Protein AF-A0A945HIV0-F1 (afdb_monomer)

Secondary structure (DSSP, 8-state):
--EEEEE--HHHHHHHHHHHHH--BTTB-GGGGS-GGGGGGTTT--HHHHHHHHHHHHHHHHHHHTHHHHHHHHHHHHHHHHHHHHHHHHHHHSS--S-SEEEEEEESSS---EETTTTEEEEETTS-HHHHHHHHHHHHHHHHIIIIIHHHHHTTS-HHHHHHHHHHHGGGGGTTTTTT-S------GGGHHHHHHHHHHHHHH--HHHHHHHHHHHTTSTTT--

pLDDT: mean 95.93, std 4.44, range [68.88, 98.75]

Structure (mmCIF, N/CA/C/O backbone):
data_AF-A0A945HIV0-F1
#
_entry.id   AF-A0A945HIV0-F1
#
loop_
_atom_site.group_PDB
_atom_site.id
_atom_site.type_symbol
_atom_site.label_atom_id
_atom_site.label_alt_id
_atom_site.label_comp_id
_atom_site.label_asym_id
_atom_site.label_entity_id
_atom_site.label_seq_id
_atom_site.pdbx_PDB_ins_code
_atom_site.Cartn_x
_atom_site.Cartn_y
_atom_site.Cartn_z
_atom_site.occupancy
_atom_site.B_iso_or_equiv
_atom_site.auth_seq_id
_atom_site.auth_comp_id
_atom_site.auth_asym_id
_atom_site.auth_atom_id
_atom_site.pdbx_PDB_model_num
ATOM 1 N N . MET A 1 1 ? 4.409 -15.160 15.449 1.00 86.25 1 MET A N 1
ATOM 2 C CA . MET A 1 1 ? 4.321 -13.836 14.808 1.00 86.25 1 MET A CA 1
ATOM 3 C C . MET A 1 1 ? 4.300 -14.059 13.311 1.00 86.25 1 MET A C 1
ATOM 5 O O . MET A 1 1 ? 4.996 -14.982 12.888 1.00 86.25 1 MET A O 1
ATOM 9 N N . PRO A 1 2 ? 3.496 -13.303 12.548 1.00 96.31 2 PRO A N 1
ATOM 10 C CA . PRO A 1 2 ? 3.442 -13.448 11.099 1.00 96.31 2 PRO A CA 1
ATOM 11 C C . PRO A 1 2 ? 4.805 -13.217 10.434 1.00 96.31 2 PRO A C 1
ATOM 13 O O . PRO A 1 2 ? 5.676 -12.550 10.998 1.00 96.31 2 PRO A O 1
ATOM 16 N N . THR A 1 3 ? 5.003 -13.762 9.238 1.00 97.81 3 THR A N 1
ATOM 17 C CA . THR A 1 3 ? 6.222 -13.567 8.442 1.00 97.81 3 THR A CA 1
ATOM 18 C C . THR A 1 3 ? 6.028 -12.496 7.370 1.00 97.81 3 THR A C 1
ATOM 20 O O . THR A 1 3 ? 4.913 -12.249 6.919 1.00 97.81 3 THR A O 1
ATOM 23 N N . ILE A 1 4 ? 7.122 -11.852 6.957 1.00 98.62 4 ILE A N 1
ATOM 24 C CA . ILE A 1 4 ? 7.154 -10.929 5.816 1.00 98.62 4 ILE A CA 1
ATOM 25 C C . ILE A 1 4 ? 8.311 -11.358 4.918 1.00 98.62 4 ILE A C 1
ATOM 27 O O . ILE A 1 4 ? 9.452 -11.431 5.376 1.00 98.62 4 ILE A O 1
ATOM 31 N N . GLU A 1 5 ? 8.010 -11.654 3.658 1.00 98.50 5 GLU A N 1
ATOM 32 C CA . GLU A 1 5 ? 8.990 -12.074 2.657 1.00 98.50 5 GLU A CA 1
ATOM 33 C C . GLU A 1 5 ? 9.078 -11.044 1.527 1.00 98.50 5 GLU A C 1
ATOM 35 O O . GLU A 1 5 ? 8.087 -10.765 0.852 1.00 98.50 5 GLU A O 1
ATOM 40 N N . MET A 1 6 ? 10.268 -10.498 1.294 1.00 98.44 6 MET A N 1
ATOM 41 C CA . MET A 1 6 ? 10.565 -9.643 0.148 1.00 98.44 6 MET A CA 1
ATOM 42 C C . MET A 1 6 ? 10.838 -10.506 -1.083 1.00 98.44 6 MET A C 1
ATOM 44 O O . MET A 1 6 ? 11.683 -11.400 -1.048 1.00 98.44 6 MET A O 1
ATOM 48 N N . LYS A 1 7 ? 10.149 -10.230 -2.194 1.00 97.81 7 LYS A N 1
ATOM 49 C CA . LYS A 1 7 ? 10.328 -10.947 -3.461 1.00 97.81 7 LYS A CA 1
ATOM 50 C C . LYS A 1 7 ? 10.557 -10.013 -4.628 1.00 97.81 7 LYS A C 1
ATOM 52 O O . LYS A 1 7 ? 9.812 -9.0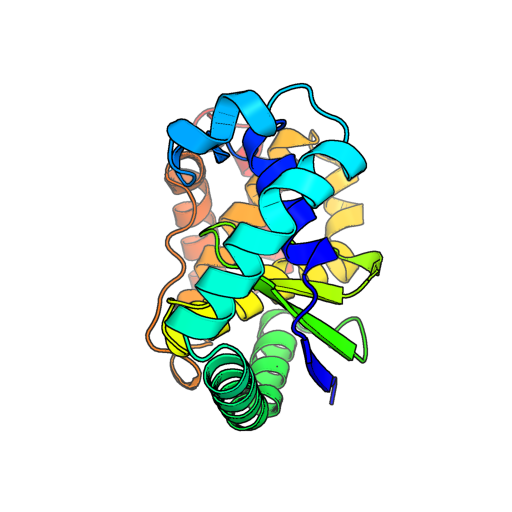61 -4.857 1.00 97.81 7 LYS A O 1
ATOM 57 N N . LEU A 1 8 ? 11.533 -10.388 -5.443 1.00 97.19 8 LEU A N 1
ATOM 58 C CA . LEU A 1 8 ? 11.645 -9.903 -6.803 1.00 97.19 8 LEU A CA 1
ATOM 59 C C . LEU A 1 8 ? 10.843 -10.819 -7.731 1.00 97.19 8 LEU A C 1
ATOM 61 O O . LEU A 1 8 ? 11.130 -12.009 -7.847 1.00 97.19 8 LEU A O 1
ATOM 65 N N . ASP A 1 9 ? 9.836 -10.267 -8.402 1.00 97.94 9 ASP A N 1
ATOM 66 C CA . ASP A 1 9 ? 9.068 -10.983 -9.419 1.00 97.94 9 ASP A CA 1
ATOM 67 C C . ASP A 1 9 ? 8.801 -10.054 -10.604 1.00 97.94 9 ASP A C 1
ATOM 69 O O . ASP A 1 9 ? 7.926 -9.186 -10.578 1.00 97.94 9 ASP A O 1
ATOM 73 N N . ILE A 1 10 ? 9.552 -10.273 -11.682 1.00 97.81 10 ILE A N 1
ATOM 74 C CA . ILE A 1 10 ? 9.478 -9.448 -12.888 1.00 97.81 10 ILE A CA 1
ATOM 75 C C . ILE A 1 10 ? 8.098 -9.475 -13.553 1.00 97.81 10 ILE A C 1
ATOM 77 O O . ILE A 1 10 ? 7.707 -8.502 -14.198 1.00 97.81 10 ILE A O 1
ATOM 81 N N . LYS A 1 11 ? 7.325 -10.563 -13.411 1.00 97.94 11 LYS A N 1
ATOM 82 C CA . LYS A 1 11 ? 5.961 -10.622 -13.954 1.00 97.94 11 LYS A CA 1
ATOM 83 C C . LYS A 1 11 ? 5.029 -9.738 -13.135 1.00 97.94 11 LYS A C 1
ATOM 85 O O . LYS A 1 11 ? 4.179 -9.072 -13.717 1.00 97.94 11 LYS A O 1
ATOM 90 N N . LYS A 1 12 ? 5.199 -9.699 -11.811 1.00 98.00 12 LYS A N 1
ATOM 91 C CA . LYS A 1 12 ? 4.418 -8.839 -10.906 1.00 98.00 12 LYS A CA 1
ATOM 92 C C . LYS A 1 12 ? 4.760 -7.361 -11.077 1.00 98.00 12 LYS A C 1
ATOM 94 O O . LYS A 1 12 ? 3.849 -6.536 -11.042 1.00 98.00 12 LYS A O 1
ATOM 99 N N . ASP A 1 13 ? 6.027 -7.029 -11.307 1.00 98.00 13 ASP A N 1
ATOM 100 C CA . ASP A 1 13 ? 6.449 -5.657 -11.617 1.00 98.00 13 ASP A CA 1
ATOM 101 C C . ASP A 1 13 ? 5.918 -5.219 -12.994 1.00 98.00 13 ASP A C 1
ATOM 103 O O . ASP A 1 13 ? 5.235 -4.203 -13.115 1.00 98.00 13 ASP A O 1
ATOM 107 N N . THR A 1 14 ? 6.073 -6.066 -14.019 1.00 97.88 14 THR A N 1
ATOM 108 C CA . THR A 1 14 ? 5.464 -5.842 -15.345 1.00 97.88 14 THR A CA 1
ATOM 109 C C . THR A 1 14 ? 3.956 -5.625 -15.244 1.00 97.88 14 THR A C 1
ATOM 111 O O . THR A 1 14 ? 3.416 -4.696 -15.846 1.00 97.88 14 THR A O 1
ATOM 114 N N . TRP A 1 15 ? 3.256 -6.485 -14.501 1.00 97.44 15 TRP A N 1
ATOM 115 C CA . TRP A 1 15 ? 1.816 -6.358 -14.311 1.00 97.44 15 TRP A CA 1
ATOM 116 C C . TRP A 1 15 ? 1.463 -5.012 -13.675 1.00 97.44 15 TRP A C 1
ATOM 118 O O . TRP A 1 15 ? 0.493 -4.384 -14.092 1.00 97.44 15 TRP A O 1
ATOM 128 N N . ASN A 1 16 ? 2.265 -4.525 -12.724 1.00 97.25 16 ASN A N 1
ATOM 129 C CA . ASN A 1 16 ? 2.040 -3.228 -12.096 1.00 97.25 16 ASN A CA 1
ATOM 130 C C . ASN A 1 16 ? 2.137 -2.080 -13.116 1.00 97.25 16 ASN A C 1
ATOM 132 O O . ASN A 1 16 ? 1.247 -1.227 -13.155 1.00 97.25 16 ASN A O 1
ATOM 136 N N . TRP A 1 17 ? 3.151 -2.100 -13.989 1.00 97.50 17 TRP A N 1
ATOM 137 C CA . TRP A 1 17 ? 3.285 -1.162 -15.113 1.00 97.50 17 TRP A CA 1
ATOM 138 C C . TRP A 1 17 ? 2.092 -1.227 -16.066 1.00 97.50 17 TRP A C 1
ATOM 140 O O . TRP A 1 17 ? 1.474 -0.208 -16.382 1.00 97.50 17 TRP A O 1
ATOM 150 N N . TRP A 1 18 ? 1.737 -2.436 -16.504 1.00 97.44 18 TRP A N 1
ATOM 151 C CA . TRP A 1 18 ? 0.622 -2.649 -17.418 1.00 97.44 18 TRP A CA 1
ATOM 152 C C . TRP A 1 18 ? -0.703 -2.170 -16.823 1.00 97.44 18 TRP A C 1
ATOM 154 O O . TRP A 1 18 ? -1.454 -1.439 -17.474 1.00 97.44 18 TRP A O 1
ATOM 164 N N . HIS A 1 19 ? -0.966 -2.517 -15.566 1.00 95.62 19 HIS A N 1
ATOM 165 C CA . HIS A 1 19 ? -2.178 -2.124 -14.869 1.00 95.62 19 HIS A CA 1
ATOM 166 C C . HIS A 1 19 ? -2.234 -0.606 -14.664 1.00 95.62 19 HIS A C 1
ATOM 168 O O . HIS A 1 19 ? -3.300 -0.022 -14.849 1.00 95.62 19 HIS A O 1
ATOM 174 N N . ALA A 1 20 ? -1.116 0.043 -14.317 1.00 94.94 20 ALA A N 1
ATOM 175 C CA . ALA A 1 20 ? -1.033 1.497 -14.156 1.00 94.94 20 ALA A CA 1
ATOM 176 C C . ALA A 1 20 ? -1.354 2.261 -15.452 1.00 94.94 20 ALA A C 1
ATOM 178 O O . ALA A 1 20 ? -1.995 3.308 -15.405 1.00 94.94 20 ALA A O 1
ATOM 179 N N . CYS A 1 21 ? -0.941 1.736 -16.609 1.00 94.50 21 CYS A N 1
ATOM 180 C CA . CYS A 1 21 ? -1.237 2.335 -17.912 1.00 94.50 21 CYS A CA 1
ATOM 181 C C . CYS A 1 21 ? -2.688 2.146 -18.372 1.00 94.50 21 CYS A C 1
ATOM 183 O O . CYS A 1 21 ? -3.185 2.962 -19.147 1.00 94.50 21 CYS A O 1
ATOM 185 N N . ASN A 1 22 ? -3.351 1.076 -17.930 1.00 91.94 22 ASN A N 1
ATOM 186 C CA . ASN A 1 22 ? -4.667 0.679 -18.437 1.00 91.94 22 ASN A CA 1
ATOM 187 C C . ASN A 1 22 ? -5.815 0.912 -17.440 1.00 91.94 22 ASN A C 1
ATOM 189 O O . ASN A 1 22 ? -6.971 0.705 -17.799 1.00 91.94 22 ASN A O 1
ATOM 193 N N . ASN A 1 23 ? -5.526 1.353 -16.211 1.00 86.69 23 ASN A N 1
ATOM 194 C CA . ASN A 1 23 ? -6.531 1.580 -15.173 1.00 86.69 23 ASN A CA 1
ATOM 195 C C . ASN A 1 23 ? -6.225 2.842 -14.355 1.00 86.69 23 ASN A C 1
ATOM 197 O O . ASN A 1 23 ? -5.076 3.117 -14.010 1.00 86.69 23 ASN A O 1
ATOM 201 N N . SER A 1 24 ? -7.274 3.562 -13.964 1.00 79.38 24 SER A N 1
ATOM 202 C CA . SER A 1 24 ? -7.220 4.639 -12.970 1.00 79.38 24 SER A CA 1
ATOM 203 C C . SER A 1 24 ? -7.767 4.151 -11.629 1.00 79.38 24 SER A C 1
ATOM 205 O O . SER A 1 24 ? -8.758 3.421 -11.605 1.00 79.38 24 SER A O 1
ATOM 207 N N . SER A 1 25 ? -7.184 4.586 -10.510 1.00 74.56 25 SER A N 1
ATOM 208 C CA . SER A 1 25 ? -7.763 4.357 -9.175 1.00 74.56 25 SER A CA 1
ATOM 209 C C . SER A 1 25 ? -7.513 5.546 -8.250 1.00 74.56 25 SER A C 1
ATOM 211 O O . SER A 1 25 ? -6.541 6.276 -8.436 1.00 74.56 25 SER A O 1
ATOM 213 N N . HIS A 1 26 ? -8.412 5.761 -7.282 1.00 68.88 26 HIS A N 1
ATOM 214 C CA . HIS A 1 26 ? -8.349 6.850 -6.287 1.00 68.88 26 HIS A CA 1
ATOM 215 C C . HIS A 1 26 ? -8.179 8.259 -6.893 1.00 68.88 26 HIS A C 1
ATOM 217 O O . HIS A 1 26 ? -7.509 9.114 -6.322 1.00 68.88 26 HIS A O 1
ATOM 223 N N . GLY A 1 27 ? -8.732 8.496 -8.090 1.00 71.06 27 GLY A N 1
ATOM 224 C CA . GLY A 1 27 ? -8.579 9.767 -8.814 1.00 71.06 27 GLY A CA 1
ATOM 225 C C . GLY A 1 27 ? -7.163 10.040 -9.343 1.00 71.06 27 GLY A C 1
ATOM 226 O O . GLY A 1 27 ? -6.910 11.126 -9.860 1.00 71.06 27 GLY A O 1
ATOM 227 N N . VAL A 1 28 ? -6.244 9.072 -9.241 1.00 79.44 28 VAL A N 1
ATOM 228 C CA . VAL A 1 28 ? -4.862 9.181 -9.716 1.00 79.44 28 VAL A CA 1
ATOM 229 C C . VAL A 1 28 ? -4.715 8.497 -11.071 1.00 79.44 28 VAL A C 1
ATOM 231 O O . VAL A 1 28 ? -5.081 7.336 -11.270 1.00 79.44 28 VAL A O 1
ATOM 234 N N . ASP A 1 29 ? -4.120 9.230 -12.007 1.00 87.69 29 ASP A N 1
ATOM 235 C CA . ASP A 1 29 ? -3.730 8.727 -13.316 1.00 87.69 29 ASP A CA 1
ATOM 236 C C . ASP A 1 29 ? -2.324 8.110 -13.252 1.00 87.69 29 ASP A C 1
ATOM 238 O O . ASP A 1 29 ? -1.311 8.767 -13.501 1.00 87.69 29 ASP A O 1
ATOM 242 N N . TRP A 1 30 ? -2.252 6.837 -12.853 1.00 90.12 30 TRP A N 1
ATOM 243 C CA . TRP A 1 30 ? -0.988 6.162 -12.535 1.00 90.12 30 TRP A CA 1
ATOM 244 C C . TRP A 1 30 ? -0.005 6.079 -13.704 1.00 90.12 30 TRP A C 1
ATOM 246 O O . TRP A 1 30 ? 1.203 6.038 -13.466 1.00 90.12 30 TRP A O 1
ATOM 256 N N . LYS A 1 31 ? -0.486 6.118 -14.954 1.00 91.94 31 LYS A N 1
ATOM 257 C CA . LYS A 1 31 ? 0.379 6.110 -16.144 1.00 91.94 31 LYS A CA 1
ATOM 258 C C . LYS A 1 31 ? 1.331 7.305 -16.194 1.00 91.94 31 LYS A C 1
ATOM 260 O O . LYS A 1 31 ? 2.397 7.191 -16.781 1.00 91.94 31 LYS A O 1
ATOM 265 N N . GLN A 1 32 ? 0.992 8.417 -15.534 1.00 92.00 32 GLN A N 1
ATOM 266 C CA . GLN A 1 32 ? 1.856 9.601 -15.443 1.00 92.00 32 GLN A CA 1
ATOM 267 C C . GLN A 1 32 ? 3.153 9.339 -14.662 1.00 92.00 32 GLN A C 1
ATOM 269 O O . GLN A 1 32 ? 4.080 10.140 -14.721 1.00 92.00 32 GLN A O 1
ATOM 274 N N . ARG A 1 33 ? 3.244 8.213 -13.939 1.00 91.25 33 ARG A N 1
ATOM 275 C CA . ARG A 1 33 ? 4.471 7.757 -13.265 1.00 91.25 33 ARG A CA 1
ATOM 276 C C . ARG A 1 33 ? 5.378 6.919 -14.175 1.00 91.25 33 ARG A C 1
ATOM 278 O O . ARG A 1 33 ? 6.431 6.475 -13.731 1.00 91.25 33 ARG A O 1
ATOM 285 N N . ILE A 1 34 ? 4.967 6.692 -15.422 1.00 94.06 34 ILE A N 1
ATOM 286 C CA . ILE A 1 34 ? 5.701 5.953 -16.449 1.00 94.06 34 ILE A CA 1
ATOM 287 C C . ILE A 1 34 ? 6.042 6.930 -17.575 1.00 94.06 34 ILE A C 1
ATOM 289 O O . ILE A 1 34 ? 5.168 7.656 -18.043 1.00 94.06 34 ILE A O 1
ATOM 293 N N . ASP A 1 35 ? 7.296 6.922 -18.033 1.00 95.00 35 ASP A N 1
ATOM 294 C CA . ASP A 1 35 ? 7.750 7.738 -19.168 1.00 95.00 35 ASP A CA 1
ATOM 295 C C . ASP A 1 35 ? 6.877 7.477 -20.412 1.00 95.00 35 ASP A C 1
ATOM 297 O O . ASP A 1 35 ? 6.662 6.326 -20.812 1.00 95.00 35 ASP A O 1
ATOM 301 N N . GLU A 1 36 ? 6.380 8.557 -21.023 1.00 96.19 36 GLU A N 1
ATOM 302 C CA . GLU A 1 36 ? 5.428 8.530 -22.139 1.00 96.19 36 GLU A CA 1
ATOM 303 C C . GLU A 1 36 ? 5.927 7.714 -23.335 1.00 96.19 36 GLU A C 1
ATOM 305 O O . GLU A 1 36 ? 5.124 7.134 -24.070 1.00 96.19 36 GLU A O 1
ATOM 310 N N . LYS A 1 37 ? 7.252 7.583 -23.508 1.00 96.75 37 LYS A N 1
ATOM 311 C CA . LYS A 1 37 ? 7.841 6.759 -24.576 1.00 96.75 37 LYS A CA 1
ATOM 312 C C . LYS A 1 37 ? 7.430 5.285 -24.495 1.00 96.75 37 LYS A C 1
ATOM 314 O O . LYS A 1 37 ? 7.477 4.583 -25.505 1.00 96.75 37 LYS A O 1
ATOM 319 N N . HIS A 1 38 ? 7.044 4.807 -23.311 1.00 96.88 38 HIS A N 1
ATOM 320 C CA . HIS A 1 38 ? 6.613 3.428 -23.093 1.00 96.88 38 HIS A CA 1
ATOM 321 C C . HIS A 1 38 ? 5.118 3.225 -23.357 1.00 96.88 38 HIS A C 1
ATOM 323 O O . HIS A 1 38 ? 4.699 2.109 -23.662 1.00 96.88 38 HIS A O 1
ATOM 329 N N . TRP A 1 39 ? 4.303 4.282 -23.295 1.00 96.38 39 TRP A N 1
ATOM 330 C CA . TRP A 1 39 ? 2.843 4.176 -23.371 1.00 96.38 39 TRP A CA 1
ATOM 331 C C . TRP A 1 39 ? 2.323 3.472 -24.639 1.00 96.38 39 TRP A C 1
ATOM 333 O O . TRP A 1 39 ? 1.463 2.599 -24.489 1.00 96.38 39 TRP A O 1
ATOM 343 N N . PRO A 1 40 ? 2.842 3.735 -25.862 1.00 97.38 40 PRO A N 1
ATOM 344 C CA . PRO A 1 40 ? 2.366 3.065 -27.082 1.00 97.38 40 PRO A CA 1
ATOM 345 C C . PRO A 1 40 ? 2.544 1.538 -27.083 1.00 97.38 40 PRO A C 1
ATOM 347 O O . PRO A 1 40 ? 1.909 0.835 -27.873 1.00 97.38 40 PRO A O 1
ATOM 350 N N . PHE A 1 41 ? 3.412 1.021 -26.211 1.00 97.56 41 PHE A N 1
ATOM 351 C CA . PHE A 1 41 ? 3.737 -0.399 -26.098 1.00 97.56 41 PHE A CA 1
ATOM 352 C C . PHE A 1 41 ? 3.021 -1.094 -24.933 1.00 97.56 41 PHE A C 1
ATOM 354 O O . PHE A 1 41 ? 3.174 -2.301 -24.765 1.00 97.56 41 PHE A O 1
ATOM 361 N N . ILE A 1 42 ? 2.237 -0.356 -24.139 1.00 97.25 42 ILE A N 1
ATOM 362 C CA . ILE A 1 42 ? 1.547 -0.875 -22.949 1.00 97.25 42 ILE A CA 1
ATOM 363 C C . ILE A 1 42 ? 0.037 -0.620 -23.028 1.00 97.25 42 ILE A C 1
ATOM 365 O O . ILE A 1 42 ? -0.760 -1.508 -22.717 1.00 97.25 42 ILE A O 1
ATOM 369 N N . ILE A 1 43 ? -0.375 0.583 -23.437 1.00 96.38 43 ILE A N 1
ATOM 370 C CA . ILE A 1 43 ? -1.788 0.973 -23.475 1.00 96.38 43 ILE A CA 1
ATOM 371 C C . ILE A 1 43 ? -2.521 0.161 -24.544 1.00 96.38 43 ILE A C 1
ATOM 373 O O . ILE A 1 43 ? -2.105 0.107 -25.703 1.00 96.38 43 ILE A O 1
ATOM 377 N N . GLY A 1 44 ? -3.622 -0.478 -24.145 1.00 94.38 44 GLY A N 1
ATOM 378 C CA . GLY A 1 44 ? -4.438 -1.319 -25.021 1.00 94.38 44 GLY A CA 1
ATOM 379 C C . GLY A 1 44 ? -3.765 -2.626 -25.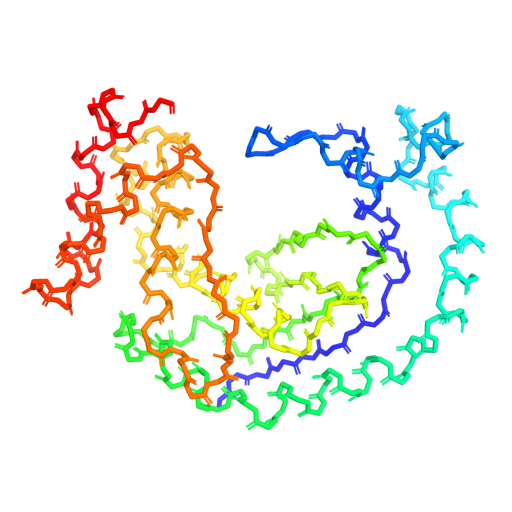453 1.00 94.38 44 GLY A C 1
ATOM 380 O O . GLY A 1 44 ? -4.319 -3.338 -26.289 1.00 94.38 44 GLY A O 1
ATOM 381 N N . LYS A 1 45 ? -2.582 -2.949 -24.913 1.00 96.88 45 LYS A N 1
ATOM 382 C CA . LYS A 1 45 ? -1.899 -4.229 -25.129 1.00 96.88 45 LYS A CA 1
ATOM 383 C C . LYS A 1 45 ? -2.359 -5.265 -24.115 1.00 96.88 45 LYS A C 1
ATOM 385 O O . LYS A 1 45 ? -2.799 -4.925 -23.019 1.00 96.88 45 LYS A O 1
ATOM 390 N N . THR A 1 46 ? -2.227 -6.536 -24.467 1.00 97.06 46 THR A N 1
ATOM 391 C CA . THR A 1 46 ? -2.385 -7.636 -23.510 1.00 97.06 46 THR A CA 1
ATOM 392 C C . THR A 1 46 ? -1.229 -7.651 -22.505 1.00 97.06 46 THR A C 1
ATOM 394 O O . THR A 1 46 ? -0.137 -7.158 -22.795 1.00 97.06 46 THR A O 1
ATOM 397 N N . GLU A 1 47 ? -1.434 -8.268 -21.336 1.00 96.19 47 GLU A N 1
ATOM 398 C CA . GLU A 1 47 ? -0.365 -8.450 -20.340 1.00 96.19 47 GLU A CA 1
ATOM 399 C C . GLU A 1 47 ? 0.869 -9.157 -20.928 1.00 96.19 47 GLU A C 1
ATOM 401 O O . GLU A 1 47 ? 2.000 -8.790 -20.621 1.00 96.19 47 GLU A O 1
ATOM 406 N N . ALA A 1 48 ? 0.668 -10.136 -21.818 1.00 97.56 48 ALA A N 1
ATOM 407 C CA . ALA A 1 48 ? 1.756 -10.878 -22.455 1.00 97.56 48 ALA A CA 1
ATOM 408 C C . ALA A 1 48 ? 2.574 -10.016 -23.435 1.00 97.56 48 ALA A C 1
ATOM 410 O O . ALA A 1 48 ? 3.802 -10.107 -23.459 1.00 97.56 48 ALA A O 1
ATOM 411 N N . GLU A 1 49 ? 1.913 -9.165 -24.226 1.00 97.88 49 GLU A N 1
ATOM 412 C CA . GLU A 1 49 ? 2.591 -8.217 -25.121 1.00 97.88 49 GLU A CA 1
ATOM 413 C C . GLU A 1 49 ? 3.366 -7.162 -24.326 1.00 97.88 49 GLU A C 1
ATOM 415 O O . GLU A 1 49 ? 4.530 -6.893 -24.631 1.00 97.88 49 GLU A O 1
ATOM 420 N N . ALA A 1 50 ? 2.749 -6.607 -23.277 1.00 97.62 50 ALA A N 1
ATOM 421 C CA . ALA A 1 50 ? 3.410 -5.658 -22.390 1.00 97.62 50 ALA A CA 1
ATOM 422 C C . ALA A 1 50 ? 4.613 -6.299 -21.683 1.00 97.62 50 ALA A C 1
ATOM 424 O O . ALA A 1 50 ? 5.670 -5.682 -21.611 1.00 97.62 50 ALA A O 1
ATOM 425 N N . TYR A 1 51 ? 4.500 -7.557 -21.242 1.00 98.25 51 TYR A N 1
ATOM 426 C CA . TYR A 1 51 ? 5.612 -8.321 -20.671 1.00 98.25 51 TYR A CA 1
ATOM 427 C C . TYR A 1 51 ? 6.778 -8.485 -21.638 1.00 98.25 51 TYR A C 1
ATOM 429 O O . TYR A 1 51 ? 7.919 -8.221 -21.265 1.00 98.25 51 TYR A O 1
ATOM 437 N N . ALA A 1 52 ? 6.509 -8.875 -22.884 1.00 98.38 52 ALA A N 1
ATOM 438 C CA . ALA A 1 52 ? 7.558 -9.035 -23.885 1.00 98.38 52 ALA A CA 1
ATOM 439 C C . ALA A 1 52 ? 8.332 -7.725 -24.134 1.00 98.38 52 ALA A C 1
ATOM 441 O O . ALA A 1 52 ? 9.546 -7.762 -24.327 1.00 98.38 52 ALA A O 1
ATOM 442 N N . TYR A 1 53 ? 7.644 -6.579 -24.092 1.00 98.38 53 TYR A N 1
ATOM 443 C CA . TYR A 1 53 ? 8.260 -5.257 -24.229 1.00 98.38 53 TYR A CA 1
ATOM 444 C C . TYR A 1 53 ? 9.010 -4.803 -22.965 1.00 98.38 53 TYR A C 1
ATOM 446 O O . TYR A 1 53 ? 10.137 -4.319 -23.057 1.00 98.38 53 TYR A O 1
ATOM 454 N N . LEU A 1 54 ? 8.391 -4.949 -21.790 1.00 98.25 54 LEU A N 1
ATOM 455 C CA . LEU A 1 54 ? 8.897 -4.411 -20.525 1.00 98.25 54 LEU A CA 1
ATOM 456 C C . LEU A 1 54 ? 10.028 -5.238 -19.928 1.00 98.25 54 LEU A C 1
ATOM 458 O O . LEU A 1 54 ? 10.922 -4.658 -19.324 1.00 98.25 54 LEU A O 1
ATOM 462 N N . LYS A 1 55 ? 10.031 -6.562 -20.110 1.00 98.31 55 LYS A N 1
ATOM 463 C CA . LYS A 1 55 ? 11.039 -7.457 -19.525 1.00 98.31 55 LYS A CA 1
ATOM 464 C C . LYS A 1 55 ? 12.485 -6.950 -19.696 1.00 98.31 55 LYS A C 1
ATOM 466 O O . LYS A 1 55 ? 13.133 -6.761 -18.672 1.00 98.31 55 LYS A O 1
ATOM 471 N N . PRO A 1 56 ? 12.992 -6.659 -20.913 1.00 98.19 56 PRO A N 1
ATOM 472 C CA . PRO A 1 56 ? 14.368 -6.173 -21.068 1.00 98.19 56 PRO A CA 1
ATOM 473 C C . PRO A 1 56 ? 14.611 -4.785 -20.448 1.00 98.19 56 PRO A C 1
ATOM 475 O O . PRO A 1 56 ? 15.740 -4.463 -20.090 1.00 98.19 56 PRO A O 1
ATOM 478 N N . ILE A 1 57 ? 13.574 -3.950 -20.316 1.00 98.12 57 ILE A N 1
ATOM 479 C CA . ILE A 1 57 ? 13.671 -2.636 -19.661 1.00 98.12 57 ILE A CA 1
ATOM 480 C C . ILE A 1 57 ? 13.796 -2.820 -18.146 1.00 98.12 57 ILE A C 1
ATOM 482 O O . ILE A 1 57 ? 14.663 -2.207 -17.529 1.00 98.12 57 ILE A O 1
ATOM 486 N N . LEU A 1 58 ? 12.958 -3.679 -17.561 1.00 97.88 58 LEU A N 1
ATOM 487 C CA . LEU A 1 58 ? 12.977 -3.987 -16.132 1.00 97.88 58 LEU A CA 1
ATOM 488 C C . LEU A 1 58 ? 14.267 -4.696 -15.724 1.00 97.88 58 LEU A C 1
ATOM 490 O O . LEU A 1 58 ? 14.844 -4.331 -14.711 1.00 97.88 58 LEU A O 1
ATOM 494 N N . GLU A 1 59 ? 14.764 -5.640 -16.530 1.00 98.19 59 GLU A N 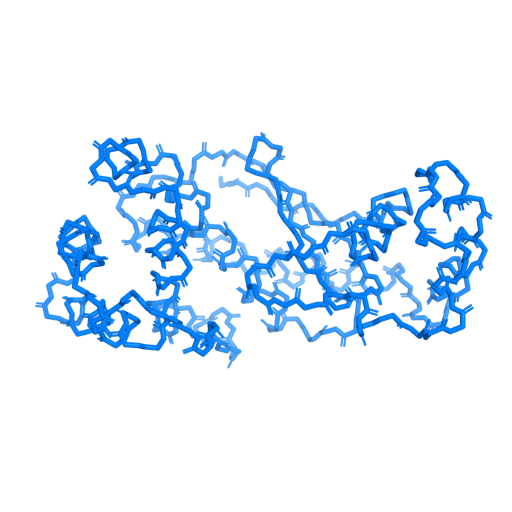1
ATOM 495 C CA . GLU A 1 59 ? 16.060 -6.295 -16.291 1.00 98.19 59 GLU A CA 1
ATOM 496 C C . GLU A 1 59 ? 17.195 -5.268 -16.213 1.00 98.19 59 GLU A C 1
ATOM 498 O O . GLU A 1 59 ? 18.005 -5.313 -15.292 1.00 98.19 59 GLU A O 1
ATOM 503 N N . LYS A 1 60 ? 17.196 -4.275 -17.108 1.00 98.12 60 LYS A N 1
ATOM 504 C CA . LYS A 1 60 ? 18.165 -3.182 -17.045 1.00 98.12 60 LYS A CA 1
ATOM 505 C C . LYS A 1 60 ? 17.986 -2.308 -15.799 1.00 98.12 60 LYS A C 1
ATOM 507 O O . LYS A 1 60 ? 18.970 -1.974 -15.152 1.00 98.12 60 LYS A O 1
ATOM 512 N N . LEU A 1 61 ? 16.752 -1.942 -15.446 1.00 97.50 61 LEU A N 1
ATOM 513 C CA . LEU A 1 61 ? 16.496 -1.172 -14.223 1.00 97.50 61 LEU A CA 1
ATOM 514 C C . LEU A 1 61 ? 16.959 -1.938 -12.977 1.00 97.50 61 LEU A C 1
ATOM 516 O O . LEU A 1 61 ? 17.518 -1.343 -12.065 1.00 97.50 61 LEU A O 1
ATOM 520 N N . TYR A 1 62 ? 16.766 -3.254 -12.945 1.00 98.12 62 TYR A N 1
ATOM 521 C CA . TYR A 1 62 ? 17.222 -4.107 -11.852 1.00 98.12 62 TYR A CA 1
ATOM 522 C C . TYR A 1 62 ? 18.745 -4.102 -11.701 1.00 98.12 62 TYR A C 1
ATOM 524 O O . TYR A 1 62 ? 19.238 -4.054 -10.575 1.00 98.12 62 TYR A O 1
ATOM 532 N N . GLU A 1 63 ? 19.483 -4.104 -12.814 1.00 97.75 63 GLU A N 1
ATOM 533 C CA . GLU A 1 63 ? 20.936 -3.908 -12.809 1.00 97.75 63 GLU A CA 1
ATOM 534 C C . GLU A 1 63 ? 21.310 -2.506 -12.306 1.00 97.75 63 GLU A C 1
ATOM 536 O O . GLU A 1 63 ? 22.144 -2.383 -11.410 1.00 97.75 63 GLU A O 1
ATOM 541 N N . ASP A 1 64 ? 20.660 -1.459 -12.830 1.00 97.75 64 ASP A N 1
ATOM 542 C CA . ASP A 1 64 ? 20.934 -0.058 -12.479 1.00 97.75 64 ASP A CA 1
ATOM 543 C C . ASP A 1 64 ? 20.688 0.230 -10.979 1.00 97.75 64 ASP A C 1
ATOM 545 O O . ASP A 1 64 ? 21.401 1.036 -10.376 1.00 97.75 64 ASP A O 1
ATOM 549 N N . PHE A 1 65 ? 19.703 -0.437 -10.364 1.00 96.81 65 PHE A N 1
ATOM 550 C CA . PHE A 1 65 ? 19.380 -0.311 -8.937 1.00 96.81 65 PHE A CA 1
ATOM 551 C C . PHE A 1 65 ? 20.169 -1.250 -8.014 1.00 96.81 65 PHE A C 1
ATOM 553 O O . PHE A 1 65 ? 20.079 -1.079 -6.799 1.00 96.81 65 PHE A O 1
ATOM 560 N N . ASP A 1 66 ? 20.908 -2.232 -8.542 1.00 96.94 66 ASP A N 1
ATOM 561 C CA . ASP A 1 66 ? 21.425 -3.363 -7.753 1.00 96.94 66 ASP A CA 1
ATOM 562 C C . ASP A 1 66 ? 20.288 -4.030 -6.945 1.00 96.94 66 ASP A C 1
ATOM 564 O O . ASP A 1 66 ? 20.263 -4.045 -5.711 1.00 96.94 66 ASP A O 1
ATOM 568 N N . ILE A 1 67 ? 19.271 -4.519 -7.667 1.00 97.19 67 ILE A N 1
ATOM 569 C CA . ILE A 1 67 ? 17.977 -4.922 -7.092 1.00 97.19 67 ILE A CA 1
ATOM 570 C C . ILE A 1 67 ? 18.098 -5.965 -5.978 1.00 97.19 67 ILE A C 1
ATOM 572 O O . ILE A 1 67 ? 17.362 -5.908 -4.997 1.00 97.19 67 ILE A O 1
ATOM 576 N N . GLU A 1 68 ? 19.049 -6.891 -6.087 1.00 96.88 68 GLU A N 1
ATOM 577 C CA . GLU A 1 68 ? 19.280 -7.942 -5.092 1.00 96.88 68 GLU A CA 1
ATOM 578 C C . GLU A 1 68 ? 19.774 -7.344 -3.767 1.00 96.88 68 GLU A C 1
ATOM 580 O O . GLU A 1 68 ? 19.363 -7.751 -2.672 1.00 96.88 68 GLU A O 1
ATOM 585 N N . LYS A 1 69 ? 20.612 -6.305 -3.844 1.00 97.56 69 LYS A N 1
ATOM 586 C CA . LYS A 1 69 ? 21.042 -5.548 -2.670 1.00 97.56 69 LYS A CA 1
ATOM 587 C C . LYS A 1 69 ? 19.895 -4.746 -2.062 1.00 97.56 69 LYS A C 1
ATOM 589 O O . LYS A 1 69 ? 19.801 -4.664 -0.836 1.00 97.56 69 LYS A O 1
ATOM 594 N N . VAL A 1 70 ? 19.012 -4.178 -2.884 1.00 97.50 70 VAL A N 1
ATOM 595 C CA . VAL A 1 70 ? 17.810 -3.478 -2.399 1.00 97.50 70 VAL A CA 1
ATOM 596 C C . VAL A 1 70 ? 16.876 -4.450 -1.677 1.00 97.50 70 VAL A C 1
ATOM 598 O O . VAL A 1 70 ? 16.505 -4.193 -0.533 1.00 97.50 70 VAL A O 1
ATOM 601 N N . VAL A 1 71 ? 16.552 -5.590 -2.297 1.00 98.19 71 VAL A N 1
ATOM 602 C CA . VAL A 1 71 ? 15.686 -6.637 -1.726 1.00 98.19 71 VAL A CA 1
ATOM 603 C C . VAL A 1 71 ? 16.234 -7.119 -0.384 1.00 98.19 71 VAL A C 1
ATOM 605 O O . VAL A 1 71 ? 15.497 -7.157 0.599 1.00 98.19 71 VAL A O 1
ATOM 608 N N . SER A 1 72 ? 17.529 -7.440 -0.314 1.00 98.19 72 SER A N 1
ATOM 609 C CA . SER A 1 72 ? 18.158 -7.909 0.929 1.00 98.19 72 SER A CA 1
ATOM 610 C C . SER A 1 72 ? 18.186 -6.835 2.021 1.00 98.19 72 SER A C 1
ATOM 612 O O . SER A 1 72 ? 17.927 -7.140 3.185 1.00 98.19 72 SER A O 1
ATOM 614 N N . SER A 1 73 ? 18.431 -5.572 1.659 1.00 98.00 73 SER A N 1
ATOM 615 C CA . SER A 1 73 ? 18.419 -4.449 2.606 1.00 98.00 73 SER A CA 1
ATOM 616 C C . SER A 1 73 ? 17.018 -4.179 3.166 1.00 98.00 73 SER A C 1
ATOM 618 O O . SER A 1 73 ? 16.867 -3.962 4.368 1.00 98.00 73 SER A O 1
ATOM 620 N N . LEU A 1 74 ? 15.986 -4.230 2.316 1.00 98.31 74 LEU A N 1
ATOM 621 C CA . LEU A 1 74 ? 14.590 -4.118 2.743 1.00 98.31 74 LEU A CA 1
ATOM 622 C C . LEU A 1 74 ? 14.173 -5.306 3.610 1.00 98.31 74 LEU A C 1
ATOM 624 O O . LEU A 1 74 ? 13.547 -5.094 4.645 1.00 98.31 74 LEU A O 1
ATOM 628 N N . GLN A 1 75 ? 14.553 -6.533 3.239 1.00 98.69 75 GLN A N 1
ATOM 629 C CA . GLN A 1 75 ? 14.261 -7.725 4.037 1.00 98.69 75 GLN A CA 1
ATOM 630 C C . GLN A 1 75 ? 14.827 -7.582 5.452 1.00 98.69 75 GLN A C 1
ATOM 632 O O . GLN A 1 75 ? 14.087 -7.763 6.414 1.00 98.69 75 GLN A O 1
ATOM 637 N N . GLN A 1 76 ? 16.095 -7.174 5.582 1.00 98.56 76 GLN A N 1
ATOM 638 C CA . GLN A 1 76 ? 16.719 -6.957 6.887 1.00 98.56 76 GLN A CA 1
ATOM 639 C C . GLN A 1 76 ? 15.980 -5.887 7.703 1.00 98.56 76 GLN A C 1
ATOM 641 O O . GLN A 1 76 ? 1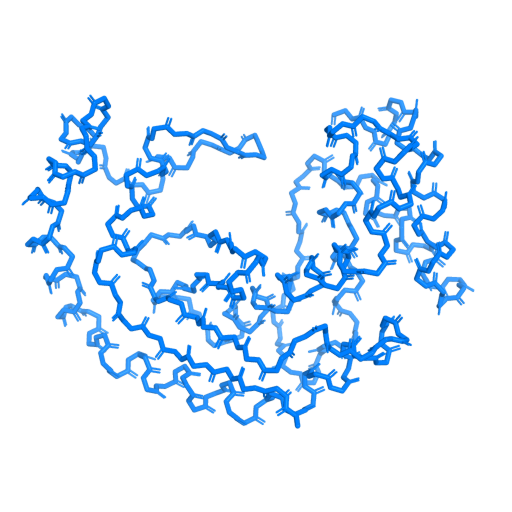5.633 -6.127 8.855 1.00 98.56 76 GLN A O 1
ATOM 646 N N . GLY A 1 77 ? 15.684 -4.728 7.104 1.00 98.31 77 GLY A N 1
ATOM 647 C CA . GLY A 1 77 ? 14.991 -3.645 7.807 1.00 98.31 77 GLY A CA 1
ATOM 648 C C . GLY A 1 77 ? 13.582 -4.023 8.279 1.00 98.31 77 GLY A C 1
ATOM 649 O O . GLY A 1 77 ? 13.148 -3.613 9.359 1.00 98.31 77 GLY A O 1
ATOM 650 N N . PHE A 1 78 ? 12.872 -4.841 7.501 1.00 98.50 78 PHE A N 1
ATOM 651 C CA . PHE A 1 78 ? 11.576 -5.385 7.899 1.00 98.50 78 PHE A CA 1
ATOM 652 C C . PHE A 1 78 ? 11.708 -6.463 8.973 1.00 98.50 78 PHE A C 1
ATOM 654 O O . PHE A 1 78 ? 10.921 -6.456 9.917 1.00 98.50 78 PHE A O 1
ATOM 661 N N . ASP A 1 79 ? 12.697 -7.352 8.884 1.00 98.50 79 ASP A N 1
ATOM 662 C CA . ASP A 1 79 ? 12.952 -8.359 9.916 1.00 98.50 79 ASP A CA 1
ATOM 663 C C . ASP A 1 79 ? 13.277 -7.732 11.275 1.00 98.50 79 ASP A C 1
ATOM 665 O O . ASP A 1 79 ? 12.775 -8.213 12.292 1.00 98.50 79 ASP A O 1
ATOM 669 N N . ASP A 1 80 ? 14.020 -6.624 11.283 1.00 98.19 80 ASP A N 1
ATOM 670 C CA . ASP A 1 80 ? 14.346 -5.867 12.496 1.00 98.19 80 ASP A CA 1
ATOM 671 C C . ASP A 1 80 ? 13.110 -5.196 13.127 1.00 98.19 80 ASP A C 1
ATOM 673 O O . ASP A 1 80 ? 13.075 -4.954 14.335 1.00 98.19 80 ASP A O 1
ATOM 677 N N . SER A 1 81 ? 12.076 -4.915 12.326 1.00 97.56 81 SER A N 1
ATOM 678 C CA . SER A 1 81 ? 10.907 -4.121 12.734 1.00 97.56 81 SER A CA 1
ATOM 679 C C . SER A 1 81 ? 9.628 -4.941 12.949 1.00 97.56 81 SER A C 1
ATOM 681 O O . SER A 1 81 ? 8.732 -4.503 13.679 1.00 97.56 81 SER A O 1
ATOM 683 N N . LYS A 1 82 ? 9.501 -6.120 12.321 1.00 97.44 82 LYS A N 1
ATOM 684 C CA . LYS A 1 82 ? 8.217 -6.828 12.146 1.00 97.44 82 LYS A CA 1
ATOM 685 C C . LYS A 1 82 ? 7.494 -7.162 13.447 1.00 97.44 82 LYS A C 1
ATOM 687 O O . LYS A 1 82 ? 6.285 -6.970 13.528 1.00 97.44 82 LYS A O 1
ATOM 692 N N . ASP A 1 83 ? 8.205 -7.622 14.475 1.00 97.62 83 ASP A N 1
ATOM 693 C CA . ASP A 1 83 ? 7.564 -8.073 15.715 1.00 97.62 83 ASP A CA 1
ATOM 694 C C . A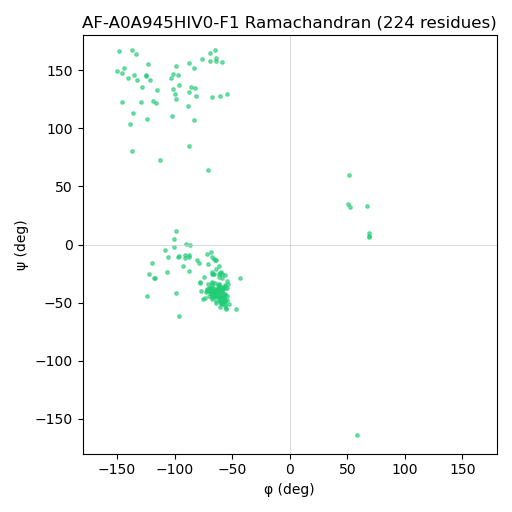SP A 1 83 ? 6.890 -6.904 16.438 1.00 97.62 83 ASP A C 1
ATOM 696 O O . ASP A 1 83 ? 5.729 -6.995 16.845 1.00 97.62 83 ASP A O 1
ATOM 700 N N . LYS A 1 84 ? 7.598 -5.774 16.537 1.00 98.25 84 LYS A N 1
ATOM 701 C CA . LYS A 1 84 ? 7.071 -4.549 17.140 1.00 98.25 84 LYS A CA 1
ATOM 702 C C . LYS A 1 84 ? 5.980 -3.929 16.266 1.00 98.25 84 LYS A C 1
ATOM 704 O O . LYS A 1 84 ? 4.956 -3.513 16.802 1.00 98.25 84 LYS A O 1
ATOM 709 N N . LEU A 1 85 ? 6.156 -3.917 14.943 1.00 98.31 85 LEU A N 1
ATOM 710 C CA . LEU A 1 85 ? 5.154 -3.440 13.986 1.00 98.31 85 LEU A CA 1
ATOM 711 C C . LEU A 1 85 ? 3.829 -4.194 14.155 1.00 98.31 85 LEU A C 1
ATOM 713 O O . LEU A 1 85 ? 2.781 -3.571 14.335 1.00 98.31 85 LEU A O 1
ATOM 717 N N . PHE A 1 86 ? 3.867 -5.528 14.157 1.00 98.69 86 PHE A N 1
ATOM 718 C CA . PHE A 1 86 ? 2.670 -6.342 14.350 1.00 98.69 86 PHE A CA 1
ATOM 719 C C . PHE A 1 86 ? 2.068 -6.143 15.738 1.00 98.69 86 PHE A C 1
ATOM 721 O O . PHE A 1 86 ? 0.858 -5.982 15.842 1.00 98.69 86 PHE A O 1
ATOM 728 N N . GLN A 1 87 ? 2.883 -6.068 16.793 1.00 98.50 87 GLN A N 1
ATOM 729 C CA . GLN A 1 87 ? 2.385 -5.775 18.138 1.00 98.50 87 GLN A CA 1
ATOM 730 C C . GLN A 1 87 ? 1.634 -4.434 18.196 1.00 98.50 87 GLN A C 1
ATOM 732 O O . GLN A 1 87 ? 0.565 -4.357 18.800 1.00 98.50 87 GLN A O 1
ATOM 737 N N . ILE A 1 88 ? 2.169 -3.381 17.570 1.00 98.38 88 ILE A N 1
ATOM 738 C CA . ILE A 1 88 ? 1.503 -2.074 17.503 1.00 98.38 88 ILE A CA 1
ATOM 739 C C . ILE A 1 88 ? 0.178 -2.194 16.745 1.00 98.38 88 ILE A C 1
ATOM 741 O O . ILE A 1 88 ? -0.830 -1.687 17.228 1.00 98.38 88 ILE A O 1
ATOM 745 N N . MET A 1 89 ? 0.150 -2.891 15.604 1.00 98.50 89 MET A N 1
ATOM 746 C CA . MET A 1 89 ? -1.079 -3.085 14.828 1.00 98.50 89 MET A CA 1
ATOM 747 C C . MET A 1 89 ? -2.144 -3.873 15.606 1.00 98.50 89 MET A C 1
ATOM 749 O O . MET A 1 89 ? -3.324 -3.516 15.579 1.00 98.50 89 MET A O 1
ATOM 753 N N . GLU A 1 90 ? -1.749 -4.917 16.338 1.00 98.38 90 GLU A N 1
ATOM 754 C CA . GLU A 1 90 ? -2.670 -5.676 17.188 1.00 98.38 90 GLU A CA 1
ATOM 755 C C . GLU A 1 90 ? -3.232 -4.816 18.324 1.00 98.38 90 GLU A C 1
ATOM 757 O O . GLU A 1 90 ? -4.426 -4.866 18.604 1.00 98.38 90 GLU A O 1
ATOM 762 N N . ASN A 1 91 ? -2.399 -3.978 18.945 1.00 97.12 91 ASN A N 1
ATOM 763 C CA . ASN A 1 91 ? -2.846 -3.048 19.982 1.00 97.12 91 ASN A CA 1
ATOM 764 C C . ASN A 1 91 ? -3.776 -1.964 19.422 1.00 97.12 91 ASN A C 1
ATOM 766 O O . ASN A 1 91 ? -4.765 -1.620 20.062 1.00 97.12 91 ASN A O 1
ATOM 770 N N . LEU A 1 92 ? -3.463 -1.435 18.236 1.00 96.81 92 LEU A N 1
ATOM 771 C CA . LEU A 1 92 ? -4.246 -0.401 17.559 1.00 96.81 92 LEU A CA 1
ATOM 772 C C . LEU A 1 92 ? -5.645 -0.903 17.184 1.00 96.81 92 LEU A C 1
ATOM 774 O O . LEU A 1 92 ? -6.625 -0.179 17.325 1.00 96.81 92 LEU A O 1
ATOM 778 N N . THR A 1 93 ? -5.728 -2.141 16.696 1.00 96.88 93 THR A N 1
ATOM 779 C CA . THR A 1 93 ? -6.981 -2.742 16.217 1.00 96.88 93 THR A CA 1
ATOM 780 C C . THR A 1 93 ? -7.718 -3.535 17.295 1.00 96.88 93 THR A C 1
ATOM 782 O O . THR A 1 93 ? -8.901 -3.811 17.156 1.00 96.88 93 THR A O 1
ATOM 785 N N . GLY A 1 94 ? -7.052 -3.936 18.378 1.00 96.75 94 GLY A N 1
ATOM 786 C CA . GLY A 1 94 ? -7.617 -4.861 19.364 1.00 96.75 94 GLY A CA 1
ATOM 787 C C . GLY A 1 94 ? -7.805 -6.290 18.833 1.00 96.75 94 GLY A C 1
ATOM 788 O O . GLY A 1 94 ? -8.421 -7.120 19.505 1.00 96.75 94 GLY A O 1
ATOM 789 N N . HIS A 1 95 ? -7.271 -6.597 17.648 1.00 97.62 95 HIS A N 1
ATOM 790 C CA . HIS A 1 95 ? -7.372 -7.898 16.997 1.00 97.62 95 HIS A CA 1
ATOM 791 C C . HIS A 1 95 ? -5.992 -8.469 16.696 1.00 97.62 95 HIS A C 1
ATOM 793 O O . HIS A 1 95 ? -5.017 -7.742 16.537 1.00 97.62 95 HIS A O 1
ATOM 799 N N . LYS A 1 96 ? -5.908 -9.797 16.584 1.00 98.19 96 LYS A N 1
ATOM 800 C CA . LYS A 1 96 ? -4.711 -10.450 16.050 1.00 98.19 96 LYS A CA 1
ATOM 801 C C . LYS A 1 96 ? -4.492 -10.062 14.595 1.00 98.19 96 LYS A C 1
ATOM 803 O O . LYS A 1 96 ? -5.426 -9.639 13.920 1.00 98.19 96 LYS A O 1
ATOM 808 N N . ILE A 1 97 ? -3.262 -10.186 14.107 1.00 98.44 97 ILE A N 1
ATOM 809 C CA . ILE A 1 97 ? -3.033 -10.081 12.664 1.00 98.44 97 ILE A CA 1
ATOM 810 C C . ILE A 1 97 ? -3.838 -11.186 11.974 1.00 98.44 97 ILE A C 1
ATOM 812 O O . ILE A 1 97 ? -3.755 -12.348 12.365 1.00 98.44 97 ILE A O 1
ATOM 816 N N . TYR A 1 98 ? -4.641 -10.819 10.975 1.00 97.38 98 TYR A N 1
ATOM 817 C CA . TYR A 1 98 ? -5.613 -11.726 10.354 1.00 97.38 98 TYR A CA 1
ATOM 818 C C . TYR A 1 98 ? -5.008 -12.940 9.629 1.00 97.38 98 TYR A C 1
ATOM 820 O O . TYR A 1 98 ? -5.746 -13.859 9.270 1.00 97.38 98 TYR A O 1
ATOM 828 N N . ARG A 1 99 ? -3.689 -12.942 9.389 1.00 97.81 99 ARG A N 1
ATO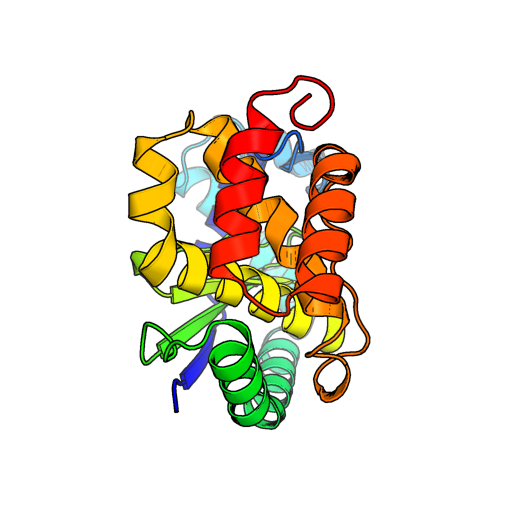M 829 C CA . ARG A 1 99 ? -2.958 -14.012 8.700 1.00 97.81 99 ARG A CA 1
ATOM 830 C C . ARG A 1 99 ? -1.523 -14.164 9.201 1.00 97.81 99 ARG A C 1
ATOM 832 O O . ARG A 1 99 ? -0.987 -13.272 9.857 1.00 97.81 99 ARG A O 1
ATOM 839 N N . ASP A 1 100 ? -0.906 -15.281 8.824 1.00 97.88 100 ASP A N 1
ATOM 840 C CA . ASP A 1 100 ? 0.413 -15.699 9.309 1.00 97.88 100 ASP A CA 1
ATOM 841 C C . ASP A 1 100 ? 1.583 -15.329 8.383 1.00 97.88 100 ASP A C 1
ATOM 843 O O . ASP A 1 100 ? 2.737 -15.450 8.790 1.00 97.88 100 ASP A O 1
ATOM 847 N N . ASP A 1 101 ? 1.329 -14.878 7.156 1.00 98.12 101 ASP A N 1
ATOM 848 C CA . ASP A 1 101 ? 2.371 -14.606 6.161 1.00 98.12 101 ASP A CA 1
ATOM 849 C C . ASP A 1 101 ? 2.036 -13.412 5.259 1.00 98.12 101 ASP A C 1
ATOM 851 O O . ASP A 1 101 ? 0.881 -13.178 4.923 1.00 98.12 101 ASP A O 1
ATOM 855 N N . PHE A 1 102 ? 3.047 -12.666 4.823 1.00 98.75 102 PHE A N 1
ATOM 856 C CA . PHE A 1 102 ? 2.917 -11.590 3.842 1.00 98.75 102 PHE A CA 1
ATOM 857 C C . PHE A 1 102 ? 4.039 -11.676 2.814 1.00 98.75 102 PHE A C 1
ATOM 859 O O . PHE A 1 102 ? 5.169 -12.042 3.139 1.00 98.75 102 PHE A O 1
ATOM 866 N N . THR A 1 103 ? 3.744 -11.304 1.569 1.00 98.75 103 THR A N 1
ATOM 867 C CA . THR A 1 103 ? 4.755 -11.174 0.512 1.00 98.75 103 THR A CA 1
ATOM 868 C C . THR A 1 103 ? 4.794 -9.743 0.001 1.00 98.75 103 THR A C 1
ATOM 870 O O . THR A 1 103 ? 3.798 -9.218 -0.495 1.00 98.75 103 THR A O 1
ATOM 873 N N . CYS A 1 104 ? 5.966 -9.131 0.070 1.00 98.75 104 CYS A N 1
ATOM 874 C CA . CYS A 1 104 ? 6.225 -7.799 -0.442 1.00 98.75 104 CYS A CA 1
ATOM 875 C C . CYS A 1 104 ? 6.965 -7.898 -1.782 1.00 98.75 104 CYS A C 1
ATOM 877 O O . CYS A 1 104 ? 8.124 -8.306 -1.825 1.00 98.75 104 CYS A O 1
ATOM 879 N N . PHE A 1 105 ? 6.308 -7.540 -2.884 1.00 98.69 105 PHE A N 1
ATOM 880 C CA . PHE A 1 105 ? 6.934 -7.495 -4.205 1.00 98.69 105 PHE A CA 1
ATOM 881 C C . PHE A 1 105 ? 7.628 -6.157 -4.437 1.00 98.69 105 PHE A C 1
ATOM 883 O O . PHE A 1 105 ? 7.043 -5.107 -4.179 1.00 98.69 105 PHE A O 1
ATOM 890 N N . ILE A 1 106 ? 8.841 -6.177 -4.983 1.00 98.31 106 ILE A N 1
ATOM 891 C CA . ILE A 1 106 ? 9.531 -4.940 -5.366 1.00 98.31 106 ILE A CA 1
ATOM 892 C C . ILE A 1 106 ? 9.052 -4.462 -6.743 1.00 98.31 106 ILE A C 1
ATOM 894 O O . ILE A 1 106 ? 8.937 -5.253 -7.680 1.00 98.31 106 ILE A O 1
ATOM 898 N N . THR A 1 107 ? 8.772 -3.163 -6.861 1.00 98.06 107 THR A N 1
ATOM 899 C CA . THR A 1 107 ? 8.347 -2.493 -8.097 1.00 98.06 107 THR A CA 1
ATOM 900 C C . THR A 1 107 ? 9.245 -1.324 -8.455 1.00 98.06 107 THR A C 1
ATOM 902 O O . THR A 1 107 ? 9.716 -0.580 -7.595 1.00 98.06 107 THR A O 1
ATOM 905 N N . THR A 1 108 ? 9.433 -1.138 -9.757 1.00 97.19 108 THR A N 1
ATOM 906 C CA . THR A 1 108 ? 10.217 -0.038 -10.343 1.00 97.19 108 THR A CA 1
ATOM 907 C C . THR A 1 108 ? 9.381 1.195 -10.668 1.00 97.19 108 THR A C 1
ATOM 909 O O . THR A 1 108 ? 9.932 2.252 -10.971 1.00 97.19 108 THR A O 1
ATOM 912 N N . ILE A 1 109 ? 8.051 1.097 -10.582 1.00 94.00 109 ILE A N 1
ATOM 913 C CA . ILE A 1 109 ? 7.165 2.264 -10.603 1.00 94.00 109 ILE A CA 1
ATOM 914 C C . ILE A 1 109 ? 6.695 2.611 -9.204 1.00 94.00 109 ILE A C 1
ATOM 916 O O . ILE A 1 109 ? 6.419 1.732 -8.385 1.00 94.00 109 ILE A O 1
ATOM 920 N N . LYS A 1 110 ? 6.506 3.912 -8.972 1.00 92.25 110 LYS A N 1
ATOM 921 C CA . LYS A 1 110 ? 5.919 4.462 -7.748 1.00 92.25 110 LYS A CA 1
ATOM 922 C C . LYS A 1 110 ? 4.427 4.154 -7.701 1.00 92.25 110 LYS A C 1
ATOM 924 O O . LYS A 1 110 ? 3.614 5.055 -7.805 1.00 92.25 110 LYS A O 1
ATOM 929 N N . ARG A 1 111 ? 4.020 2.897 -7.621 1.00 93.06 111 ARG A N 1
ATOM 930 C CA . ARG A 1 111 ? 2.626 2.491 -7.421 1.00 93.06 111 ARG A CA 1
ATOM 931 C C . ARG A 1 111 ? 2.649 1.233 -6.575 1.00 93.06 111 ARG A C 1
ATOM 933 O O . ARG A 1 111 ? 3.239 0.248 -7.000 1.00 93.06 111 ARG A O 1
ATOM 940 N N . CYS A 1 112 ? 1.978 1.269 -5.434 1.00 94.94 112 CYS A N 1
ATOM 941 C CA . CYS A 1 112 ? 2.028 0.216 -4.427 1.00 94.94 112 CYS A CA 1
ATOM 942 C C . CYS A 1 112 ? 0.664 -0.480 -4.338 1.00 94.94 112 CYS A C 1
ATOM 944 O O . CYS A 1 112 ? -0.098 -0.192 -3.423 1.00 94.94 112 CYS A O 1
ATOM 946 N N . PRO A 1 113 ? 0.259 -1.307 -5.321 1.00 95.31 113 PRO A N 1
ATOM 947 C CA . PRO A 1 113 ? -0.959 -2.094 -5.168 1.00 95.31 113 PRO A CA 1
ATOM 948 C C . PRO A 1 113 ? -0.814 -3.124 -4.039 1.00 95.31 113 PRO A C 1
ATOM 950 O O . PRO A 1 113 ? 0.289 -3.443 -3.591 1.00 95.31 113 PRO A O 1
ATOM 953 N N . TYR A 1 114 ? -1.940 -3.713 -3.648 1.00 97.31 114 TYR A N 1
ATOM 954 C CA . TYR A 1 114 ? -1.995 -4.804 -2.685 1.00 97.31 114 TYR A CA 1
ATOM 955 C C . TYR A 1 114 ? -2.965 -5.905 -3.137 1.00 97.31 114 TYR A C 1
ATOM 957 O O . TYR A 1 114 ? -3.785 -5.718 -4.039 1.00 97.31 114 TYR A O 1
ATOM 965 N N . SER A 1 115 ? -2.902 -7.064 -2.482 1.00 97.62 115 SER A N 1
ATOM 966 C CA . SER A 1 115 ? -3.912 -8.122 -2.572 1.00 97.62 115 SER A CA 1
ATOM 967 C C . SER A 1 115 ? -4.202 -8.670 -1.181 1.00 97.62 115 SER A C 1
ATOM 969 O O . SER A 1 115 ? -3.341 -9.315 -0.591 1.00 97.62 115 SER A O 1
ATOM 971 N N . PHE A 1 116 ? -5.419 -8.441 -0.683 1.00 97.44 116 PHE A N 1
ATOM 972 C CA . PHE A 1 116 ? -5.860 -8.924 0.628 1.00 97.44 116 PHE A CA 1
ATOM 973 C C . PHE A 1 116 ? -5.822 -10.456 0.723 1.00 97.44 116 PHE A C 1
ATOM 975 O O . PHE A 1 116 ? -5.120 -11.000 1.573 1.00 97.44 116 PHE A O 1
ATOM 982 N N . ASP A 1 117 ? -6.476 -11.152 -0.213 1.00 96.62 117 ASP A N 1
ATOM 983 C CA . ASP A 1 117 ? -6.571 -12.621 -0.202 1.00 96.62 117 ASP A CA 1
ATOM 984 C C . ASP A 1 117 ? -5.193 -13.296 -0.167 1.00 96.62 117 ASP A C 1
ATOM 986 O O . ASP A 1 117 ? -4.976 -14.294 0.522 1.00 96.62 117 ASP A O 1
ATOM 990 N N . ASN A 1 118 ? -4.222 -12.715 -0.873 1.00 97.81 118 ASN A N 1
ATOM 991 C CA . ASN A 1 118 ? -2.879 -13.271 -0.974 1.00 97.81 118 ASN A CA 1
ATOM 992 C C . ASN A 1 118 ? -1.876 -12.671 0.025 1.00 97.81 118 ASN A C 1
ATOM 994 O O . ASN A 1 118 ? -0.781 -13.208 0.154 1.00 97.81 118 ASN A O 1
ATOM 998 N N . GLY A 1 119 ? -2.224 -11.590 0.731 1.00 98.06 119 GLY A N 1
ATOM 999 C CA . GLY A 1 119 ? -1.315 -10.903 1.655 1.00 98.06 119 GLY A CA 1
ATOM 1000 C C . GLY A 1 119 ? -0.162 -10.229 0.919 1.00 98.06 119 GLY A C 1
ATOM 1001 O O . GLY A 1 119 ? 0.968 -10.212 1.406 1.00 98.06 119 GLY A O 1
ATOM 1002 N N . TYR A 1 120 ? -0.430 -9.742 -0.295 1.00 98.62 120 TYR A N 1
ATOM 1003 C CA . TYR A 1 120 ? 0.584 -9.139 -1.152 1.00 98.62 120 TYR A CA 1
ATOM 1004 C C . TYR A 1 120 ? 0.593 -7.626 -1.011 1.00 98.62 120 TYR A C 1
ATOM 1006 O O . TYR A 1 120 ? -0.466 -7.004 -1.047 1.00 98.62 120 TYR A O 1
ATOM 1014 N N . VAL A 1 121 ? 1.786 -7.047 -0.937 1.00 98.56 121 VAL A N 1
ATOM 1015 C CA . VAL A 1 121 ? 2.023 -5.599 -0.939 1.00 98.56 121 VAL A CA 1
ATOM 1016 C C . VAL A 1 121 ? 3.133 -5.301 -1.938 1.00 98.56 121 VAL A C 1
ATOM 1018 O O . VAL A 1 121 ? 4.073 -6.077 -2.063 1.00 98.56 121 VAL A O 1
ATOM 1021 N N . TRP A 1 122 ? 3.033 -4.207 -2.682 1.00 98.44 122 TRP A N 1
ATOM 1022 C CA . TRP A 1 122 ? 4.108 -3.759 -3.564 1.00 98.44 122 TRP A CA 1
ATOM 1023 C C . TRP A 1 122 ? 4.874 -2.613 -2.913 1.00 98.44 122 TRP A C 1
ATOM 1025 O O . TRP A 1 122 ? 4.270 -1.673 -2.406 1.00 98.44 122 TRP A O 1
ATOM 1035 N N . LEU A 1 123 ? 6.199 -2.691 -2.960 1.00 98.44 123 LEU A N 1
ATOM 1036 C CA . LEU A 1 123 ? 7.135 -1.744 -2.362 1.00 98.44 123 LEU A CA 1
ATOM 1037 C C . LEU A 1 123 ? 8.050 -1.169 -3.442 1.00 98.44 123 LEU A C 1
ATOM 1039 O O . LEU A 1 123 ? 8.453 -1.875 -4.367 1.00 98.44 123 LEU A O 1
ATOM 1043 N N . VAL A 1 124 ? 8.369 0.118 -3.354 1.00 97.62 124 VAL A N 1
ATOM 1044 C CA . VAL A 1 124 ? 9.107 0.813 -4.414 1.00 97.62 124 VAL A CA 1
ATOM 1045 C C . VAL A 1 124 ? 10.608 0.663 -4.191 1.00 97.62 124 VAL A C 1
ATOM 1047 O O . VAL A 1 124 ? 11.111 0.913 -3.095 1.00 97.62 124 VAL A O 1
ATOM 1050 N N . VAL A 1 125 ? 11.323 0.286 -5.253 1.00 97.25 125 VAL A N 1
ATOM 1051 C CA . VAL A 1 125 ? 12.773 0.034 -5.242 1.00 97.25 125 VAL A CA 1
ATOM 1052 C C . VAL A 1 125 ? 13.616 1.233 -4.787 1.00 97.25 125 VAL A C 1
ATOM 1054 O O . VAL A 1 125 ? 14.621 1.041 -4.110 1.00 97.25 125 VAL A O 1
ATOM 1057 N N . ASP A 1 126 ? 13.228 2.459 -5.148 1.00 94.88 126 ASP A N 1
ATOM 1058 C CA . ASP A 1 126 ? 13.992 3.684 -4.876 1.00 94.88 126 ASP A CA 1
ATOM 1059 C C . ASP A 1 126 ? 13.465 4.487 -3.674 1.00 94.88 126 ASP A C 1
ATOM 1061 O O . ASP A 1 126 ? 13.972 5.574 -3.390 1.00 94.88 126 ASP A O 1
ATOM 1065 N N . ASP A 1 127 ? 12.464 3.964 -2.961 1.00 96.81 127 ASP A N 1
ATOM 1066 C CA . ASP A 1 127 ? 11.961 4.564 -1.728 1.00 96.81 127 ASP A CA 1
ATOM 1067 C C . ASP A 1 127 ? 12.822 4.149 -0.521 1.00 96.81 127 ASP A C 1
ATOM 1069 O O . ASP A 1 127 ? 13.429 3.076 -0.476 1.00 96.81 127 ASP A O 1
ATOM 1073 N N . SER A 1 128 ? 12.874 5.010 0.499 1.00 97.44 128 SER A N 1
ATOM 1074 C CA . SER A 1 128 ? 13.596 4.707 1.738 1.00 97.44 128 SER A CA 1
ATOM 1075 C C . SER A 1 128 ? 12.976 3.517 2.482 1.00 97.44 128 SER A C 1
ATOM 1077 O O . SER A 1 128 ? 11.803 3.184 2.293 1.00 97.44 128 SER A O 1
ATOM 1079 N N . LEU A 1 129 ? 13.744 2.898 3.390 1.00 98.06 129 LEU A N 1
ATOM 1080 C CA . LEU A 1 129 ? 13.204 1.880 4.301 1.00 98.06 129 LEU A CA 1
ATOM 1081 C C . LEU A 1 129 ? 11.998 2.426 5.078 1.00 98.06 129 LEU A C 1
ATOM 1083 O O . LEU A 1 129 ? 10.974 1.759 5.145 1.00 98.06 129 LEU A O 1
ATOM 1087 N N . ASP A 1 130 ? 12.097 3.659 5.584 1.00 98.19 130 ASP A N 1
ATOM 1088 C CA . ASP A 1 130 ? 11.010 4.340 6.292 1.00 98.19 130 ASP A CA 1
ATOM 1089 C C . ASP A 1 130 ? 9.731 4.424 5.444 1.00 98.19 130 ASP A C 1
ATOM 1091 O O . ASP A 1 130 ? 8.646 4.030 5.875 1.00 98.19 130 ASP A O 1
ATOM 1095 N N . ARG A 1 131 ? 9.864 4.857 4.189 1.00 97.88 131 ARG A N 1
ATOM 1096 C CA . ARG A 1 131 ? 8.735 4.974 3.265 1.00 97.88 131 ARG A CA 1
ATOM 1097 C C . ARG A 1 131 ? 8.097 3.620 2.948 1.00 97.88 131 ARG A C 1
ATOM 1099 O O . ARG A 1 131 ? 6.870 3.502 2.895 1.00 97.88 131 ARG A O 1
ATOM 1106 N N . ASN A 1 132 ? 8.919 2.594 2.744 1.00 98.38 132 ASN A N 1
ATOM 1107 C CA . ASN A 1 132 ? 8.450 1.240 2.470 1.00 98.38 132 ASN A CA 1
ATOM 1108 C C . ASN A 1 132 ? 7.790 0.598 3.704 1.00 98.38 132 ASN A C 1
ATOM 1110 O O . ASN A 1 132 ? 6.747 -0.041 3.564 1.00 98.38 132 ASN A O 1
ATOM 1114 N N . LEU A 1 133 ? 8.317 0.828 4.913 1.00 98.62 133 LEU A N 1
ATOM 1115 C CA . LEU A 1 133 ? 7.677 0.421 6.168 1.00 98.62 133 LEU A CA 1
ATOM 1116 C C . LEU A 1 133 ? 6.311 1.092 6.328 1.00 98.62 133 LEU A C 1
ATOM 1118 O O . LEU A 1 133 ? 5.328 0.394 6.563 1.00 98.62 133 LEU A O 1
ATOM 1122 N N . MET A 1 134 ? 6.216 2.414 6.137 1.00 98.50 134 MET A N 1
ATOM 1123 C CA . MET A 1 134 ? 4.935 3.127 6.218 1.00 98.50 134 MET A CA 1
ATOM 1124 C C . MET A 1 134 ? 3.928 2.621 5.178 1.00 98.50 134 MET A C 1
ATOM 1126 O O . MET A 1 134 ? 2.761 2.418 5.501 1.00 98.50 134 MET A O 1
ATOM 1130 N N . THR A 1 135 ? 4.383 2.338 3.954 1.00 98.31 135 THR A N 1
ATOM 1131 C CA . THR A 1 135 ? 3.542 1.729 2.910 1.00 98.31 135 THR A CA 1
ATOM 1132 C C . THR A 1 135 ? 2.998 0.373 3.363 1.00 98.31 135 THR A C 1
ATOM 1134 O O . THR A 1 135 ? 1.801 0.128 3.271 1.00 98.31 135 THR A O 1
ATOM 1137 N N . PHE A 1 136 ? 3.835 -0.505 3.919 1.00 98.75 136 PHE A N 1
ATOM 1138 C CA . PHE A 1 136 ? 3.358 -1.788 4.436 1.00 98.75 136 PHE A CA 1
ATOM 1139 C C . PHE A 1 136 ? 2.389 -1.628 5.615 1.00 98.75 136 PHE A C 1
ATOM 1141 O O . PHE A 1 136 ? 1.380 -2.324 5.668 1.00 98.75 136 PHE A O 1
ATOM 1148 N N . ILE A 1 137 ? 2.665 -0.712 6.548 1.00 98.75 137 ILE A N 1
ATOM 1149 C CA . ILE A 1 137 ? 1.796 -0.442 7.704 1.00 98.75 137 ILE A CA 1
ATOM 1150 C C . ILE A 1 137 ? 0.416 0.051 7.242 1.00 98.75 137 ILE A C 1
ATOM 1152 O O . ILE A 1 137 ? -0.598 -0.395 7.782 1.00 98.75 137 ILE A O 1
ATOM 1156 N N . HIS A 1 138 ? 0.379 0.924 6.230 1.00 98.56 138 HIS A N 1
ATOM 1157 C CA . HIS A 1 138 ? -0.847 1.379 5.573 1.00 98.56 138 HIS A CA 1
ATOM 1158 C C . HIS A 1 138 ? -1.666 0.198 5.045 1.00 98.56 138 HIS A C 1
ATOM 1160 O O . HIS A 1 138 ? -2.824 0.025 5.427 1.00 98.56 138 HIS A O 1
ATOM 1166 N N . GLU A 1 139 ? -1.049 -0.664 4.232 1.00 98.56 139 GLU A N 1
ATOM 1167 C CA . GLU A 1 139 ? -1.753 -1.814 3.658 1.00 98.56 139 GLU A CA 1
ATOM 1168 C C . GLU A 1 139 ? -2.154 -2.851 4.708 1.00 98.56 139 GLU A C 1
ATOM 1170 O O . GLU A 1 139 ? -3.220 -3.462 4.622 1.00 98.56 139 GLU A O 1
ATOM 1175 N N . LEU A 1 140 ? -1.346 -3.020 5.755 1.00 98.69 140 LEU A N 1
ATOM 1176 C CA . LEU A 1 140 ? -1.677 -3.897 6.866 1.00 98.69 140 LEU A CA 1
ATOM 1177 C C . LEU A 1 140 ? -2.936 -3.418 7.603 1.00 98.69 140 LEU A C 1
ATOM 1179 O O . LEU A 1 140 ? -3.768 -4.252 7.966 1.00 98.69 140 LEU A O 1
ATOM 1183 N N . LEU A 1 141 ? -3.118 -2.104 7.792 1.00 98.62 141 LEU A N 1
ATOM 1184 C CA . LEU A 1 141 ? -4.355 -1.570 8.369 1.00 98.62 141 LEU A CA 1
ATOM 1185 C C . LEU A 1 141 ? -5.553 -1.847 7.458 1.00 98.62 141 LEU A C 1
ATOM 1187 O O . LEU A 1 141 ? -6.594 -2.270 7.959 1.00 98.62 141 LEU A O 1
ATOM 1191 N N . HIS A 1 142 ? -5.407 -1.687 6.138 1.00 98.44 142 HIS A N 1
ATOM 1192 C CA . HIS A 1 142 ? -6.462 -2.053 5.184 1.00 98.44 142 HIS A CA 1
ATOM 1193 C C . HIS A 1 142 ? -6.836 -3.523 5.288 1.00 98.44 142 HIS A C 1
ATOM 1195 O O . HIS A 1 142 ? -8.014 -3.873 5.258 1.00 98.44 142 HIS A O 1
ATOM 1201 N N . PHE A 1 143 ? -5.857 -4.403 5.466 1.00 98.62 143 PHE A N 1
ATOM 1202 C CA . PHE A 1 143 ? -6.148 -5.814 5.639 1.00 98.62 143 PHE A CA 1
ATOM 1203 C C . PHE A 1 143 ? -6.895 -6.119 6.940 1.00 98.62 143 PHE A C 1
ATOM 1205 O O . PHE A 1 143 ? -7.879 -6.859 6.917 1.00 98.62 143 PHE A O 1
ATOM 1212 N N . GLN A 1 144 ? -6.489 -5.513 8.059 1.00 98.44 144 GLN A N 1
ATOM 1213 C CA . GLN A 1 144 ? -7.228 -5.629 9.322 1.00 98.44 144 GLN A CA 1
ATOM 1214 C C . GLN A 1 144 ? -8.642 -5.045 9.190 1.00 98.44 144 GLN A C 1
ATOM 1216 O O . GLN A 1 144 ? -9.603 -5.618 9.708 1.00 98.44 144 GLN A O 1
ATOM 1221 N N . PHE A 1 145 ? -8.788 -3.942 8.448 1.00 98.44 145 PHE A N 1
ATOM 1222 C CA . PHE A 1 145 ? -10.076 -3.354 8.107 1.00 98.44 145 PHE A CA 1
ATOM 1223 C C . PHE A 1 145 ? -10.976 -4.363 7.394 1.00 98.44 145 PHE A C 1
ATOM 1225 O O . PHE A 1 145 ? -12.082 -4.620 7.868 1.00 98.44 145 PHE A O 1
ATOM 1232 N N . PHE A 1 146 ? -10.502 -4.993 6.316 1.00 98.19 146 PHE A N 1
ATOM 1233 C CA . PHE A 1 146 ? -11.269 -6.006 5.586 1.00 98.19 146 PHE A CA 1
ATOM 1234 C C . PHE A 1 146 ? -11.646 -7.203 6.460 1.00 98.19 146 PHE A C 1
ATOM 1236 O O . PHE A 1 146 ? -12.797 -7.639 6.422 1.00 98.19 146 PHE A O 1
ATOM 1243 N N . ALA A 1 147 ? -10.703 -7.705 7.260 1.00 98.06 147 ALA A N 1
ATOM 1244 C CA . ALA A 1 147 ? -10.890 -8.909 8.061 1.00 98.06 147 ALA A CA 1
ATOM 1245 C C . ALA A 1 147 ? -11.890 -8.733 9.215 1.00 98.06 147 ALA A C 1
ATOM 1247 O O . ALA A 1 147 ? -12.636 -9.665 9.515 1.00 98.06 147 ALA A O 1
ATOM 1248 N N . TYR A 1 148 ? -11.908 -7.564 9.865 1.00 98.00 148 TYR A N 1
ATOM 1249 C CA . TYR A 1 148 ? -12.628 -7.389 11.134 1.00 98.00 148 TYR A CA 1
ATOM 1250 C C . TYR A 1 148 ? -13.779 -6.382 11.089 1.00 98.00 148 TYR A C 1
ATOM 1252 O O . TYR A 1 148 ? -14.759 -6.550 11.813 1.00 98.00 148 TYR A O 1
ATOM 1260 N N . TYR A 1 149 ? -13.708 -5.365 10.229 1.00 97.25 149 TYR A N 1
ATOM 1261 C CA . TYR A 1 149 ? -14.660 -4.245 10.233 1.00 97.25 149 TYR A CA 1
ATOM 1262 C C . TYR A 1 149 ? -15.456 -4.134 8.929 1.00 97.25 149 TYR A C 1
ATOM 1264 O O . TYR A 1 149 ? -16.609 -3.689 8.916 1.00 97.25 149 TYR A O 1
ATOM 1272 N N . GLY A 1 150 ? -14.852 -4.575 7.827 1.00 96.50 150 GLY A N 1
ATOM 1273 C CA . GLY A 1 150 ? -15.296 -4.310 6.471 1.00 96.50 150 GLY A CA 1
ATOM 1274 C C . GLY A 1 150 ? -16.714 -4.789 6.183 1.00 96.50 150 GLY A C 1
ATOM 1275 O O . GLY A 1 150 ? -17.516 -4.033 5.644 1.00 96.50 150 GLY A O 1
ATOM 1276 N N . GLU A 1 151 ? -17.067 -6.010 6.585 1.00 97.06 151 GLU A N 1
ATOM 1277 C CA . GLU A 1 151 ? -18.384 -6.576 6.270 1.00 97.06 151 GLU A CA 1
ATOM 1278 C C . GLU A 1 151 ? -19.538 -5.777 6.906 1.00 97.06 151 GLU A C 1
ATOM 1280 O O . GLU A 1 151 ? -20.577 -5.562 6.275 1.00 97.06 151 GLU A O 1
ATOM 1285 N N . LYS A 1 152 ? -19.360 -5.305 8.149 1.00 96.62 152 LYS A N 1
ATOM 1286 C CA . LYS A 1 152 ? -20.364 -4.489 8.851 1.00 96.62 152 LYS A CA 1
ATOM 1287 C C . LYS A 1 152 ? -20.551 -3.143 8.153 1.00 96.62 152 LYS A C 1
ATOM 1289 O O . LYS A 1 152 ? -21.684 -2.694 7.985 1.00 96.62 152 LYS A O 1
ATOM 1294 N N . ILE A 1 153 ? -19.456 -2.504 7.751 1.00 97.69 153 ILE A N 1
ATOM 1295 C CA . ILE A 1 153 ? -19.469 -1.185 7.105 1.00 97.69 153 ILE A CA 1
ATOM 1296 C C . ILE A 1 153 ? -20.065 -1.293 5.698 1.00 97.69 153 ILE A C 1
ATOM 1298 O O . ILE A 1 153 ? -20.950 -0.516 5.351 1.00 97.69 153 ILE A O 1
ATOM 1302 N N . TRP A 1 154 ? -19.670 -2.307 4.922 1.00 97.50 154 TRP A N 1
ATOM 1303 C CA . TRP A 1 154 ? -20.144 -2.539 3.551 1.00 97.50 154 TRP A CA 1
ATOM 1304 C C . TRP A 1 154 ? -21.674 -2.593 3.432 1.00 97.50 154 TRP A C 1
ATOM 1306 O O . TRP A 1 154 ? -22.245 -2.141 2.445 1.00 97.50 154 TRP A O 1
ATOM 1316 N N . LYS A 1 155 ? -22.364 -3.106 4.456 1.00 97.44 155 LYS A N 1
ATOM 1317 C CA . LYS A 1 155 ? -23.835 -3.198 4.487 1.00 97.44 155 LYS A CA 1
ATOM 1318 C C . LYS A 1 155 ? -24.545 -1.847 4.667 1.00 97.44 155 LYS A C 1
ATOM 1320 O O . LYS A 1 155 ? -25.769 -1.809 4.586 1.00 97.44 155 LYS A O 1
ATOM 1325 N N . GLN A 1 156 ? -23.812 -0.769 4.946 1.00 97.75 156 GLN A N 1
ATOM 1326 C CA . GLN A 1 156 ? -24.366 0.527 5.360 1.00 97.75 156 GLN A CA 1
ATOM 1327 C C . GLN A 1 156 ? -24.028 1.679 4.409 1.00 97.75 156 GLN A C 1
ATOM 1329 O O . GLN A 1 156 ? -24.660 2.732 4.488 1.00 97.75 156 GLN A O 1
ATOM 1334 N N . VAL A 1 157 ? -23.046 1.496 3.527 1.00 97.56 157 VAL A N 1
ATOM 1335 C CA . VAL A 1 157 ? -22.528 2.554 2.655 1.00 97.56 157 VAL A CA 1
ATOM 1336 C C . VAL A 1 157 ? -22.379 2.062 1.218 1.00 97.56 157 VAL A C 1
ATOM 1338 O O . VAL A 1 157 ? -22.396 0.864 0.938 1.00 97.56 157 VAL A O 1
ATOM 1341 N N . THR A 1 158 ? -22.238 2.994 0.282 1.00 96.75 158 THR A N 1
ATOM 1342 C CA . THR A 1 158 ? -21.877 2.665 -1.102 1.00 96.75 158 THR A CA 1
ATOM 1343 C C . THR A 1 158 ? -20.431 2.172 -1.193 1.00 96.75 158 THR A C 1
ATOM 1345 O O . THR A 1 158 ? -19.620 2.395 -0.294 1.00 96.75 158 THR A O 1
ATOM 1348 N N . ARG A 1 159 ? -20.072 1.548 -2.321 1.00 95.25 159 ARG A N 1
ATOM 1349 C CA . ARG A 1 159 ? -18.691 1.114 -2.576 1.00 95.25 159 ARG A CA 1
ATOM 1350 C C . ARG A 1 159 ? -17.683 2.258 -2.471 1.00 95.25 159 ARG A C 1
ATOM 1352 O O . ARG A 1 159 ? -16.609 2.073 -1.919 1.00 95.25 159 ARG A O 1
ATOM 1359 N N . GLU A 1 160 ? -18.016 3.420 -3.017 1.00 93.69 160 GLU A N 1
ATOM 1360 C CA . GLU A 1 160 ? -17.115 4.575 -3.026 1.00 93.69 160 GLU A CA 1
ATOM 1361 C C . GLU A 1 160 ? -16.899 5.106 -1.608 1.00 93.69 160 GLU A C 1
ATOM 1363 O O . GLU A 1 160 ? -15.760 5.300 -1.202 1.00 93.69 160 GLU A O 1
ATOM 1368 N N . GLN A 1 161 ? -17.970 5.236 -0.822 1.00 96.31 161 GLN A N 1
ATOM 1369 C CA . GLN A 1 161 ? -17.893 5.610 0.593 1.00 96.31 161 GLN A CA 1
ATOM 1370 C C . GLN A 1 161 ? -17.097 4.591 1.422 1.00 96.31 161 GLN A C 1
ATOM 1372 O O . GLN A 1 161 ? -16.328 4.980 2.295 1.00 96.31 161 GLN A O 1
ATOM 1377 N N . TYR A 1 162 ? -17.249 3.295 1.140 1.00 97.31 162 TYR A N 1
ATOM 1378 C CA . TYR A 1 162 ? -16.492 2.230 1.796 1.00 97.31 162 TYR A CA 1
ATOM 1379 C C . TYR A 1 162 ? -14.979 2.383 1.589 1.00 97.31 162 TYR A C 1
ATOM 1381 O O . TYR A 1 162 ? -14.219 2.383 2.557 1.00 97.31 162 TYR A O 1
ATOM 1389 N N . GLU A 1 163 ? -14.550 2.573 0.337 1.00 95.19 163 GLU A N 1
ATOM 1390 C CA . GLU A 1 163 ? -13.145 2.838 0.007 1.00 95.19 163 GLU A CA 1
ATOM 1391 C C . GLU A 1 163 ? -12.658 4.146 0.643 1.00 95.19 163 GLU A C 1
ATOM 1393 O O . GLU A 1 163 ? -11.547 4.209 1.160 1.00 95.19 163 GLU A O 1
ATOM 1398 N N . PHE A 1 164 ? -13.503 5.177 0.672 1.00 95.31 164 PHE A N 1
ATOM 1399 C CA . PHE A 1 164 ? -13.176 6.472 1.267 1.00 95.31 164 PHE A CA 1
ATOM 1400 C C . PHE A 1 164 ? -12.925 6.370 2.781 1.00 95.31 164 PHE A C 1
ATOM 1402 O O . PHE A 1 164 ? -11.934 6.905 3.272 1.00 95.31 164 PHE A O 1
ATOM 1409 N N . ILE A 1 165 ? -13.774 5.639 3.520 1.00 97.88 165 ILE A N 1
ATOM 1410 C CA . ILE A 1 165 ? -13.582 5.361 4.957 1.00 97.88 165 ILE A CA 1
ATOM 1411 C C . ILE A 1 165 ? -12.279 4.593 5.176 1.00 97.88 165 ILE A C 1
ATOM 1413 O O . ILE A 1 165 ? -11.482 4.964 6.039 1.00 97.88 165 ILE A O 1
ATOM 1417 N N . LYS A 1 166 ? -12.058 3.536 4.386 1.00 97.56 166 LYS A N 1
ATOM 1418 C CA . LYS A 1 166 ? -10.860 2.698 4.462 1.00 97.56 166 LYS A CA 1
ATOM 1419 C C . LYS A 1 166 ? -9.592 3.545 4.314 1.00 97.56 166 LYS A C 1
ATOM 1421 O O . LYS A 1 166 ? -8.749 3.557 5.205 1.00 97.56 166 LYS A O 1
ATOM 1426 N N . GLU A 1 167 ? -9.486 4.313 3.235 1.00 96.50 167 GLU A N 1
ATOM 1427 C CA . GLU A 1 167 ? -8.329 5.171 2.950 1.00 96.50 167 GLU A CA 1
ATOM 1428 C C . GLU A 1 167 ? -8.177 6.346 3.934 1.00 96.50 167 GLU A C 1
ATOM 1430 O O . GLU A 1 167 ? -7.064 6.778 4.233 1.00 96.50 167 GLU A O 1
ATOM 1435 N N . ALA A 1 168 ? -9.275 6.898 4.459 1.00 97.19 168 ALA A N 1
ATOM 1436 C CA . ALA A 1 168 ? -9.206 7.954 5.467 1.00 97.19 168 ALA A CA 1
ATOM 1437 C C . ALA A 1 168 ? -8.714 7.429 6.827 1.00 97.19 168 ALA A C 1
ATOM 1439 O O . ALA A 1 168 ? -7.982 8.126 7.531 1.00 97.19 168 ALA A O 1
ATOM 1440 N N . SER A 1 169 ? -9.050 6.187 7.179 1.00 97.75 169 SER A N 1
ATOM 1441 C CA . SER A 1 169 ? -8.701 5.599 8.477 1.00 97.75 169 SER A CA 1
ATOM 1442 C C . SER A 1 169 ? -7.197 5.547 8.756 1.00 97.75 169 SER A C 1
ATOM 1444 O O . SER A 1 169 ? -6.783 5.624 9.910 1.00 97.75 169 SER A O 1
ATOM 1446 N N . THR A 1 170 ? -6.362 5.514 7.715 1.00 97.69 170 THR A N 1
ATOM 1447 C CA . THR A 1 170 ? -4.903 5.387 7.848 1.00 97.69 170 THR A CA 1
ATOM 1448 C C . THR A 1 170 ? -4.230 6.599 8.490 1.00 97.69 170 THR A C 1
ATOM 1450 O O . THR A 1 170 ? -3.079 6.519 8.914 1.00 97.69 170 THR A O 1
ATOM 1453 N N . VAL A 1 171 ? -4.953 7.711 8.665 1.00 97.00 171 VAL A N 1
ATOM 1454 C CA . VAL A 1 171 ? -4.468 8.898 9.388 1.00 97.00 171 VAL A CA 1
ATOM 1455 C C . VAL A 1 171 ? -3.976 8.581 10.805 1.00 97.00 171 VAL A C 1
ATOM 1457 O O . VAL A 1 171 ? -3.037 9.219 11.288 1.00 97.00 171 VAL A O 1
ATOM 1460 N N . ILE A 1 172 ? -4.565 7.574 11.457 1.00 97.19 172 ILE A N 1
ATOM 1461 C CA . ILE A 1 172 ? -4.237 7.203 12.839 1.00 97.19 172 ILE A CA 1
ATOM 1462 C C . ILE A 1 172 ? -2.854 6.553 12.970 1.00 97.19 172 ILE A C 1
ATOM 1464 O O . ILE A 1 172 ? -2.309 6.503 14.069 1.00 97.19 172 ILE A O 1
ATOM 1468 N N . LEU A 1 173 ? -2.261 6.084 11.866 1.00 97.56 173 LEU A N 1
ATOM 1469 C CA . LEU A 1 173 ? -0.969 5.391 11.861 1.00 97.56 173 LEU A CA 1
ATOM 1470 C C . LEU A 1 173 ? 0.193 6.308 12.269 1.00 97.56 173 LEU A C 1
ATOM 1472 O O . LEU A 1 173 ? 1.184 5.846 1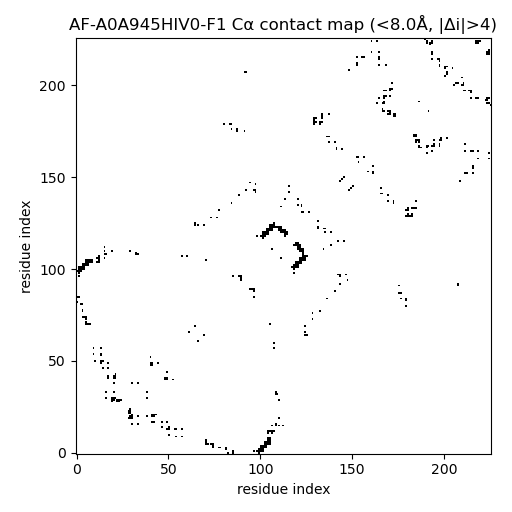2.833 1.00 97.56 173 LEU A O 1
ATOM 1476 N N . ASN A 1 174 ? 0.044 7.619 12.062 1.00 95.94 174 ASN A N 1
ATOM 1477 C CA . ASN A 1 174 ? 1.085 8.624 12.296 1.00 95.94 174 ASN A CA 1
ATOM 1478 C C . ASN A 1 174 ? 1.498 8.802 13.768 1.00 95.94 174 ASN A C 1
ATOM 1480 O O . ASN A 1 174 ? 2.488 9.481 14.039 1.00 95.94 174 ASN A O 1
ATOM 1484 N N . GLY A 1 175 ? 0.733 8.256 14.718 1.00 93.88 175 GLY A N 1
ATOM 1485 C CA . GLY A 1 175 ? 1.059 8.292 16.147 1.00 93.88 175 GLY A CA 1
ATOM 1486 C C . GLY A 1 175 ? 1.761 7.019 16.636 1.00 93.88 175 GLY A C 1
ATOM 1487 O O . GLY A 1 175 ? 2.898 7.101 17.094 1.00 93.88 175 GLY A O 1
ATOM 1488 N N . PRO A 1 176 ? 1.115 5.841 16.549 1.00 96.06 176 PRO A N 1
ATOM 1489 C CA . PRO A 1 176 ? 1.618 4.607 17.158 1.00 96.06 176 PRO A CA 1
ATOM 1490 C C . PRO A 1 176 ? 2.905 4.047 16.540 1.00 96.06 176 PRO A C 1
ATOM 1492 O O . PRO A 1 176 ? 3.616 3.303 17.208 1.00 96.06 176 PRO A O 1
ATOM 1495 N N . PHE A 1 177 ? 3.210 4.379 15.280 1.00 97.69 177 PHE A N 1
ATOM 1496 C CA . PHE A 1 177 ? 4.316 3.773 14.524 1.00 97.69 177 PHE A CA 1
ATOM 1497 C C . PHE A 1 177 ? 5.604 4.612 14.481 1.00 97.69 177 PHE A C 1
ATOM 1499 O O . PHE A 1 177 ? 6.527 4.267 13.747 1.00 97.69 177 PHE A O 1
ATOM 1506 N N . THR A 1 178 ? 5.722 5.665 15.294 1.00 95.94 178 THR A N 1
ATOM 1507 C CA . THR A 1 178 ? 6.920 6.533 15.334 1.00 95.94 178 THR A CA 1
ATOM 1508 C C . THR A 1 178 ? 8.195 5.822 15.799 1.00 95.94 178 THR A C 1
ATOM 1510 O O . THR A 1 178 ? 9.292 6.281 15.501 1.00 95.94 178 THR A O 1
ATOM 1513 N N . GLU A 1 179 ? 8.074 4.694 16.509 1.00 95.06 179 GLU A N 1
ATOM 1514 C CA . GLU A 1 179 ? 9.206 3.822 16.866 1.00 95.06 179 GLU A CA 1
ATOM 1515 C C . GLU A 1 179 ? 9.655 2.910 15.709 1.00 95.06 179 GLU A C 1
ATOM 1517 O O . GLU A 1 179 ? 10.736 2.332 15.780 1.00 95.06 179 GLU A O 1
ATOM 1522 N N . ILE A 1 180 ? 8.824 2.746 14.674 1.00 97.94 180 ILE A N 1
ATOM 1523 C CA . ILE A 1 180 ? 9.092 1.874 13.521 1.00 97.94 180 ILE A CA 1
ATOM 1524 C C . ILE A 1 180 ? 9.610 2.678 12.335 1.00 97.94 180 ILE A C 1
ATOM 1526 O O . ILE A 1 180 ? 10.512 2.230 11.636 1.00 97.94 180 ILE A O 1
ATOM 1530 N N . THR A 1 181 ? 9.030 3.851 12.088 1.00 97.31 181 THR A N 1
ATOM 1531 C CA . THR A 1 181 ? 9.403 4.678 10.947 1.00 97.31 181 THR A CA 1
ATOM 1532 C C . THR A 1 181 ? 9.211 6.167 11.214 1.00 97.31 181 THR A C 1
ATOM 1534 O O . THR A 1 181 ? 8.309 6.571 11.949 1.00 97.31 181 THR A O 1
ATOM 1537 N N . ASN A 1 182 ? 10.055 6.992 10.586 1.00 96.00 182 ASN A N 1
ATOM 1538 C CA . ASN A 1 182 ? 9.917 8.450 10.601 1.00 96.00 182 ASN A CA 1
ATOM 1539 C C . ASN A 1 182 ? 9.012 8.998 9.485 1.00 96.00 182 ASN A C 1
ATOM 1541 O O . ASN A 1 182 ? 8.725 10.200 9.488 1.00 96.00 182 ASN A O 1
ATOM 1545 N N . ASP A 1 183 ? 8.597 8.169 8.518 1.00 97.19 183 ASP A N 1
ATOM 1546 C CA . ASP A 1 183 ? 7.693 8.620 7.456 1.00 97.19 183 ASP A CA 1
ATOM 1547 C C . ASP A 1 183 ? 6.249 8.747 7.965 1.00 97.19 183 ASP A C 1
ATOM 1549 O O . ASP A 1 183 ? 5.874 8.174 8.989 1.00 97.19 183 ASP A O 1
ATOM 1553 N N . LYS A 1 184 ? 5.432 9.532 7.257 1.00 95.75 184 LYS A N 1
ATOM 1554 C CA . LYS A 1 184 ? 4.032 9.781 7.609 1.00 95.75 184 LYS A CA 1
ATOM 1555 C C . LYS A 1 184 ? 3.086 9.438 6.470 1.00 95.75 184 LYS A C 1
ATOM 1557 O O . LYS A 1 184 ? 3.350 9.687 5.293 1.00 95.75 184 LYS A O 1
ATOM 1562 N N . ASP A 1 185 ? 1.918 8.949 6.853 1.00 94.31 185 ASP A N 1
ATOM 1563 C CA . ASP A 1 185 ? 0.780 8.775 5.974 1.00 94.31 185 ASP A CA 1
ATOM 1564 C C . ASP A 1 185 ? 0.002 10.093 5.850 1.00 94.31 185 ASP A C 1
ATOM 1566 O O . ASP A 1 185 ? -0.709 10.530 6.765 1.00 94.31 185 ASP A O 1
ATOM 1570 N N . PHE A 1 186 ? 0.121 10.728 4.688 1.00 90.81 186 PHE A N 1
ATOM 1571 C CA . PHE A 1 186 ? -0.618 11.946 4.351 1.00 90.81 186 PHE A CA 1
ATOM 1572 C C . PHE A 1 186 ? -1.959 11.672 3.654 1.00 90.81 186 PHE A C 1
ATOM 1574 O O . PHE A 1 186 ? -2.781 12.580 3.546 1.00 90.81 186 PHE A O 1
ATOM 1581 N N . GLY A 1 187 ? -2.208 10.434 3.216 1.00 89.31 187 GLY A N 1
ATOM 1582 C CA . GLY A 1 187 ? -3.381 10.061 2.434 1.00 89.31 187 GLY A CA 1
ATOM 1583 C C . GLY A 1 187 ? -3.526 10.838 1.121 1.00 89.31 187 GLY A C 1
ATOM 1584 O O . GLY A 1 187 ? -2.595 11.476 0.623 1.00 89.31 187 GLY A O 1
ATOM 1585 N N . TYR A 1 188 ? -4.731 10.784 0.554 1.00 87.44 188 TYR A N 1
ATOM 1586 C CA . TYR A 1 188 ? -5.109 11.562 -0.624 1.00 87.44 188 TYR A CA 1
ATOM 1587 C C . TYR A 1 188 ? -5.846 12.835 -0.217 1.00 87.44 188 TYR A C 1
ATOM 1589 O O . TYR A 1 188 ? -6.643 12.823 0.721 1.00 87.44 188 TYR A O 1
ATOM 1597 N N . LYS A 1 189 ? -5.642 13.921 -0.974 1.00 89.06 189 LYS A N 1
ATOM 1598 C CA . LYS A 1 189 ? -6.257 15.229 -0.691 1.00 89.06 189 LYS A CA 1
ATOM 1599 C C . LYS A 1 189 ? -7.785 15.167 -0.608 1.00 89.06 189 LYS A C 1
ATOM 1601 O O . LYS A 1 189 ? -8.369 15.853 0.220 1.00 89.06 189 LYS A O 1
ATOM 1606 N N . ILE A 1 190 ? -8.407 14.317 -1.424 1.00 89.38 190 ILE A N 1
ATOM 1607 C CA . ILE A 1 190 ? -9.859 14.099 -1.416 1.00 89.38 190 ILE A CA 1
ATOM 1608 C C . ILE A 1 190 ? -10.375 13.617 -0.050 1.00 89.38 190 ILE A C 1
ATOM 1610 O O . ILE A 1 190 ? -11.483 13.958 0.329 1.00 89.38 190 ILE A O 1
ATOM 1614 N N . HIS A 1 191 ? -9.566 12.910 0.744 1.00 92.00 191 HIS A N 1
ATOM 1615 C CA . HIS A 1 191 ? -9.989 12.354 2.033 1.00 92.00 191 HIS A CA 1
ATOM 1616 C C . HIS A 1 191 ? -9.768 13.301 3.225 1.00 92.00 191 HIS A C 1
ATOM 1618 O O . HIS A 1 191 ? -10.062 12.916 4.354 1.00 92.00 191 HIS A O 1
ATOM 1624 N N . GLU A 1 192 ? -9.232 14.511 3.019 1.00 93.50 192 GLU A N 1
ATOM 1625 C CA . GLU A 1 192 ? -8.752 15.397 4.095 1.00 93.50 192 GLU A CA 1
ATOM 1626 C C . GLU A 1 192 ? -9.802 15.646 5.190 1.00 93.50 192 GLU A C 1
ATOM 1628 O O . GLU A 1 192 ? -9.534 15.384 6.361 1.00 93.50 192 GLU A O 1
ATOM 1633 N N . ASN A 1 193 ? -11.022 16.041 4.814 1.00 95.12 193 ASN A N 1
ATOM 1634 C CA . ASN A 1 193 ? -12.082 16.355 5.779 1.00 95.12 193 ASN A CA 1
ATOM 1635 C C . ASN A 1 193 ? -12.482 15.145 6.637 1.00 95.12 193 ASN A C 1
ATOM 1637 O O . ASN A 1 193 ? -12.738 15.287 7.834 1.00 95.12 193 ASN A O 1
ATOM 1641 N N . LEU A 1 194 ? -12.557 13.951 6.035 1.00 96.81 194 LEU A N 1
ATOM 1642 C CA . LEU A 1 194 ? -12.885 12.735 6.777 1.00 96.81 194 LEU A CA 1
ATOM 1643 C C . LEU A 1 194 ? -11.715 12.304 7.668 1.00 96.81 194 LEU A C 1
ATOM 1645 O O . LEU A 1 194 ? -11.939 11.931 8.815 1.00 96.81 194 LEU A O 1
ATOM 1649 N N . ARG A 1 195 ? -10.470 12.416 7.182 1.00 96.94 195 ARG A N 1
ATOM 1650 C CA . ARG A 1 195 ? -9.257 12.124 7.966 1.00 96.94 195 ARG A CA 1
ATOM 1651 C C . ARG A 1 195 ? -9.180 12.988 9.220 1.00 96.94 195 ARG A C 1
ATOM 1653 O O . ARG A 1 195 ? -8.904 12.463 10.293 1.00 96.94 195 ARG A O 1
ATOM 1660 N N . GLU A 1 196 ? -9.451 14.286 9.105 1.00 96.69 196 GLU A N 1
ATOM 1661 C CA . GLU A 1 196 ? -9.477 15.190 10.259 1.00 96.69 196 GLU A CA 1
ATOM 1662 C C . GLU A 1 196 ? -10.531 14.766 11.289 1.00 96.69 196 GLU A C 1
ATOM 1664 O O . GLU A 1 196 ? -10.221 14.649 12.474 1.00 96.69 196 GLU A O 1
ATOM 1669 N N . ALA A 1 197 ?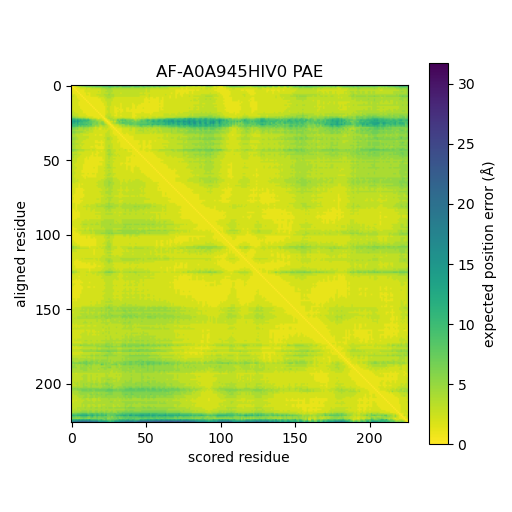 -11.755 14.468 10.844 1.00 97.00 197 ALA A N 1
ATOM 1670 C CA . ALA A 1 197 ? -12.830 14.039 11.736 1.00 97.00 197 ALA A CA 1
ATOM 1671 C C . ALA A 1 197 ? -12.526 12.697 12.427 1.00 97.00 197 ALA A C 1
ATOM 1673 O O . ALA A 1 197 ? -12.713 12.567 13.637 1.00 97.00 197 ALA A O 1
ATOM 1674 N N . MET A 1 198 ? -12.008 11.717 11.680 1.00 97.38 198 MET A N 1
ATOM 1675 C CA . MET A 1 198 ? -11.617 10.413 12.224 1.00 97.38 198 MET A CA 1
ATOM 1676 C C . MET A 1 198 ? -10.464 10.539 13.223 1.00 97.38 198 MET A C 1
ATOM 1678 O O . MET A 1 198 ? -10.486 9.888 14.265 1.00 97.38 198 MET A O 1
ATOM 1682 N N . LEU A 1 199 ? -9.484 11.410 12.954 1.00 96.62 199 LEU A N 1
ATOM 1683 C CA . LEU A 1 199 ? -8.377 11.651 13.876 1.00 96.62 199 LEU A CA 1
ATOM 1684 C C . LEU A 1 199 ? -8.852 12.286 15.192 1.00 96.62 199 LEU A C 1
ATOM 1686 O O . LEU A 1 199 ? -8.385 11.870 16.250 1.00 96.62 199 LEU A O 1
ATOM 1690 N N . ILE A 1 200 ? -9.783 13.248 15.142 1.00 96.81 200 ILE A N 1
ATOM 1691 C CA . ILE A 1 200 ? -10.389 13.845 16.345 1.00 96.81 200 ILE A CA 1
ATOM 1692 C C . ILE A 1 200 ? -11.098 12.764 17.166 1.00 96.81 200 ILE A C 1
ATOM 1694 O O . ILE A 1 200 ? -10.820 12.620 18.355 1.00 96.81 200 ILE A O 1
ATOM 1698 N N . ASN A 1 201 ? -11.945 11.952 16.526 1.00 96.62 201 ASN A N 1
ATOM 1699 C CA . ASN A 1 201 ? -12.644 10.864 17.207 1.00 96.62 201 ASN A CA 1
ATOM 1700 C C . ASN A 1 201 ? -11.672 9.878 17.879 1.00 96.62 201 ASN A C 1
ATOM 1702 O O . ASN A 1 201 ? -11.830 9.526 19.051 1.00 96.62 201 ASN A O 1
ATOM 1706 N N . TRP A 1 202 ? -10.631 9.473 17.146 1.00 96.50 202 TRP A N 1
ATOM 1707 C CA . TRP A 1 202 ? -9.591 8.588 17.656 1.00 96.50 202 TRP A CA 1
ATOM 1708 C C . TRP A 1 202 ? -8.887 9.181 18.882 1.00 96.50 202 TRP A C 1
ATOM 1710 O O . TRP A 1 202 ? -8.715 8.488 19.881 1.00 96.50 202 TRP A O 1
ATOM 1720 N N . GLN A 1 203 ? -8.523 10.464 18.844 1.00 94.88 203 GLN A N 1
ATOM 1721 C CA . GLN A 1 203 ? -7.866 11.146 19.964 1.00 94.88 203 GLN A CA 1
ATOM 1722 C C . GLN A 1 203 ? -8.763 11.255 21.205 1.00 94.88 203 GLN A C 1
ATOM 1724 O O . GLN A 1 203 ? -8.265 11.188 22.329 1.00 94.88 203 GLN A O 1
ATOM 1729 N N . GLU A 1 204 ? -10.075 11.404 21.025 1.00 95.62 204 GLU A N 1
ATOM 1730 C CA . GLU A 1 204 ? -11.027 11.512 22.133 1.00 95.62 204 GLU A CA 1
ATOM 1731 C C . GLU A 1 204 ? -11.357 10.162 22.778 1.00 95.62 204 GLU A C 1
ATOM 1733 O O . GLU A 1 204 ? -11.624 10.099 23.982 1.00 95.62 204 GLU A O 1
ATOM 1738 N N . HIS A 1 205 ? -11.361 9.074 22.003 1.00 94.25 205 HIS A N 1
ATOM 1739 C CA . HIS A 1 205 ? -11.933 7.802 22.458 1.00 94.25 205 HIS A CA 1
ATOM 1740 C C . HIS A 1 205 ? -10.975 6.618 22.441 1.00 94.25 205 HIS A C 1
ATOM 1742 O O . HIS A 1 205 ? -11.178 5.696 23.226 1.00 94.25 205 HIS A O 1
ATOM 1748 N N . HIS A 1 206 ? -9.938 6.641 21.600 1.00 92.94 206 HIS A N 1
ATOM 1749 C CA . HIS A 1 206 ? -9.015 5.520 21.388 1.00 92.94 206 HIS A CA 1
ATOM 1750 C C . HIS A 1 206 ? -9.749 4.195 21.098 1.00 92.94 206 HIS A C 1
ATOM 1752 O O . HIS A 1 206 ? -9.316 3.120 21.510 1.00 92.94 206 HIS A O 1
ATOM 1758 N N . ASP A 1 207 ? -10.884 4.285 20.398 1.00 94.75 207 ASP A N 1
ATOM 1759 C CA . ASP A 1 207 ? -11.745 3.161 20.041 1.00 94.75 207 ASP A CA 1
ATOM 1760 C C . ASP A 1 207 ? -11.930 3.141 18.522 1.00 94.75 207 ASP A C 1
ATOM 1762 O O . ASP A 1 207 ? -12.609 3.991 17.937 1.00 94.75 207 ASP A O 1
ATOM 1766 N N . LEU A 1 208 ? -11.298 2.158 17.880 1.00 95.06 208 LEU A N 1
ATOM 1767 C CA . LEU A 1 208 ? -11.286 2.042 16.428 1.00 95.06 208 LEU A CA 1
ATOM 1768 C C . LEU A 1 208 ? -12.674 1.703 15.863 1.00 95.06 208 LEU A C 1
ATOM 1770 O O . LEU A 1 208 ? -13.044 2.196 14.797 1.00 95.06 208 LEU A O 1
ATOM 1774 N N . GLN A 1 209 ? -13.471 0.903 16.579 1.00 94.56 209 GLN A N 1
ATOM 1775 C CA . GLN A 1 209 ? -14.826 0.561 16.145 1.00 94.56 209 GLN A CA 1
ATOM 1776 C C . GLN A 1 209 ? -15.730 1.791 16.197 1.00 94.56 209 GLN A C 1
ATOM 1778 O O . GLN A 1 209 ? -16.498 2.016 15.260 1.00 94.56 209 GLN A O 1
ATOM 1783 N N . LYS A 1 210 ? -15.620 2.594 17.262 1.00 95.81 210 LYS A N 1
ATOM 1784 C CA . LYS A 1 210 ? -16.376 3.843 17.391 1.00 95.81 210 LYS A CA 1
ATOM 1785 C C . LYS A 1 210 ? -16.017 4.834 16.284 1.00 95.81 210 LYS A C 1
ATOM 1787 O O . LYS A 1 210 ? -16.916 5.406 15.673 1.00 95.81 210 LYS A O 1
ATOM 1792 N N . MET A 1 211 ? -14.729 4.970 15.977 1.00 97.50 211 MET A N 1
ATOM 1793 C CA . MET A 1 211 ? -14.257 5.812 14.878 1.00 97.50 211 MET A CA 1
ATOM 1794 C C . MET A 1 211 ? -14.867 5.392 13.534 1.00 97.50 211 MET A C 1
ATOM 1796 O O . MET A 1 211 ? -15.324 6.247 12.775 1.00 97.50 211 MET A O 1
ATOM 1800 N N . TYR A 1 212 ? -14.921 4.089 13.237 1.00 97.94 212 TYR A N 1
ATOM 1801 C CA . TYR A 1 212 ? -15.568 3.598 12.017 1.00 97.94 212 TYR A CA 1
ATOM 1802 C C . TYR A 1 212 ? -17.083 3.808 12.009 1.00 97.94 212 TYR A C 1
ATOM 1804 O O . TYR A 1 212 ? -17.631 4.189 10.975 1.00 97.94 212 TYR A O 1
ATOM 1812 N N . ASP A 1 213 ? -17.758 3.574 13.135 1.00 96.75 213 ASP A N 1
ATOM 1813 C CA . ASP A 1 213 ? -19.206 3.764 13.243 1.0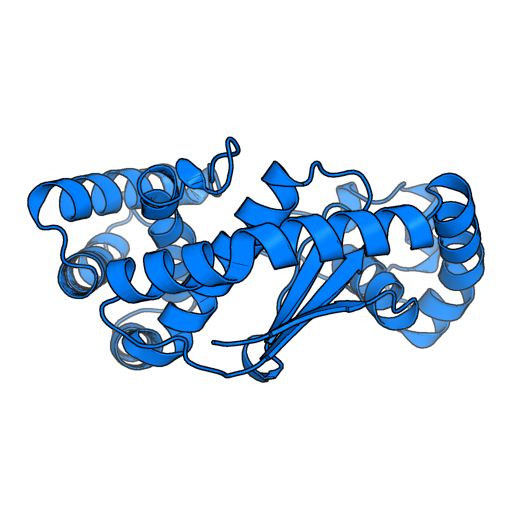0 96.75 213 ASP A CA 1
ATOM 1814 C C . ASP A 1 213 ? -19.589 5.239 13.010 1.00 96.75 213 ASP A C 1
ATOM 1816 O O . ASP A 1 213 ? -20.570 5.520 12.324 1.00 96.75 213 ASP A O 1
ATOM 1820 N N . GLU A 1 214 ? -18.783 6.191 13.487 1.00 97.12 214 GLU A N 1
ATOM 1821 C CA . GLU A 1 214 ? -18.983 7.615 13.188 1.00 97.12 214 GLU A CA 1
ATOM 1822 C C . GLU A 1 214 ? -18.631 7.976 11.742 1.00 97.12 214 GLU A C 1
ATOM 1824 O O . GLU A 1 214 ? -19.367 8.731 11.102 1.00 97.12 214 GLU A O 1
ATOM 1829 N N . ALA A 1 215 ? -17.558 7.406 11.184 1.00 97.81 215 ALA A N 1
ATOM 1830 C CA . ALA A 1 215 ? -17.187 7.629 9.788 1.00 97.81 215 ALA A CA 1
ATOM 1831 C C . ALA A 1 215 ? -18.304 7.204 8.816 1.00 97.81 215 ALA A C 1
ATOM 1833 O O . ALA A 1 215 ? -18.550 7.905 7.836 1.00 97.81 215 ALA A O 1
ATOM 1834 N N . VAL A 1 216 ? -19.023 6.112 9.114 1.00 98.06 216 VAL A N 1
ATOM 1835 C CA . VAL A 1 216 ? -20.198 5.653 8.345 1.00 98.06 216 VAL A CA 1
ATOM 1836 C C . VAL A 1 216 ? -21.298 6.710 8.276 1.00 98.06 216 VAL A C 1
ATOM 1838 O O . VAL A 1 216 ? -21.930 6.862 7.229 1.00 98.06 216 VAL A O 1
ATOM 1841 N N . GLU A 1 217 ? -21.533 7.454 9.354 1.00 97.56 217 GLU A N 1
ATOM 1842 C CA . GLU A 1 217 ? -22.524 8.531 9.351 1.00 97.56 217 GLU A CA 1
ATOM 1843 C C . GLU A 1 217 ? -22.004 9.780 8.633 1.00 97.56 217 GLU A C 1
ATOM 1845 O O . GLU A 1 217 ? -22.738 10.388 7.854 1.00 97.56 217 GLU A O 1
ATOM 1850 N N . LEU A 1 218 ? -20.728 10.127 8.825 1.00 97.19 218 LEU A N 1
ATOM 1851 C CA . LEU A 1 218 ? -20.119 11.318 8.230 1.00 97.19 218 LEU A CA 1
ATOM 1852 C C . LEU A 1 218 ? -20.068 11.261 6.700 1.00 97.19 218 LEU A C 1
ATOM 1854 O O . LEU A 1 218 ? -20.372 12.259 6.054 1.00 97.19 218 LEU A O 1
ATOM 1858 N N . VAL A 1 219 ? -19.749 10.110 6.098 1.00 96.38 219 VAL A N 1
ATOM 1859 C CA . VAL A 1 219 ? -19.650 9.988 4.626 1.00 96.38 219 VAL A CA 1
ATOM 1860 C C . VAL A 1 219 ? -20.982 10.117 3.884 1.00 96.38 219 VAL A C 1
ATOM 1862 O O . VAL A 1 219 ? -21.001 10.140 2.654 1.00 96.38 219 VAL A O 1
ATOM 1865 N N . LYS A 1 220 ? -22.108 10.189 4.601 1.00 93.81 220 LYS A N 1
ATOM 1866 C CA . LYS A 1 220 ? -23.424 10.497 4.019 1.00 93.81 220 LYS A CA 1
ATOM 1867 C C . LYS A 1 220 ? -23.620 12.002 3.803 1.00 93.81 220 LYS A C 1
ATOM 1869 O O . LYS A 1 220 ? -24.559 12.389 3.113 1.00 93.81 220 LYS A O 1
ATOM 1874 N N . ASP A 1 221 ? -22.759 12.832 4.390 1.00 93.38 221 ASP A N 1
ATOM 1875 C CA . ASP A 1 221 ? -22.725 14.277 4.199 1.00 93.38 221 ASP A CA 1
ATOM 1876 C C . ASP A 1 221 ? -21.634 14.648 3.183 1.00 93.38 221 ASP A C 1
ATOM 1878 O O . ASP A 1 221 ? -20.448 14.348 3.342 1.00 93.38 221 ASP A O 1
ATOM 1882 N N . ASP A 1 222 ? -22.063 15.368 2.151 1.00 88.25 222 ASP A N 1
ATOM 1883 C CA . ASP A 1 222 ? -21.266 16.005 1.106 1.00 88.25 222 ASP A CA 1
ATOM 1884 C C . ASP A 1 222 ? -20.002 16.730 1.605 1.00 88.25 222 ASP A C 1
ATOM 1886 O O . ASP A 1 222 ? -19.030 16.871 0.867 1.00 88.25 222 ASP A O 1
ATOM 1890 N N . LYS A 1 223 ? -19.999 17.246 2.836 1.00 89.69 223 LYS A N 1
ATOM 1891 C CA . LYS A 1 223 ? -18.823 17.882 3.442 1.00 89.69 223 LYS A CA 1
ATOM 1892 C C . LYS A 1 223 ? -17.649 16.909 3.586 1.00 89.69 223 LYS A C 1
ATOM 1894 O O . LYS A 1 223 ? -16.498 17.333 3.481 1.00 89.69 223 LYS A O 1
ATOM 1899 N N . TYR A 1 224 ? -17.928 15.640 3.862 1.00 87.56 224 TYR A N 1
ATOM 1900 C CA . TYR A 1 224 ? -16.923 14.617 4.160 1.00 87.56 224 TYR A CA 1
ATOM 1901 C C . TYR A 1 224 ? -16.705 13.639 3.002 1.00 87.56 224 TYR A C 1
ATOM 1903 O O . TYR A 1 224 ? -15.743 12.879 3.041 1.00 87.56 224 TYR A O 1
ATOM 1911 N N . PHE A 1 225 ? -17.570 13.669 1.985 1.00 85.19 225 PHE A N 1
ATOM 1912 C CA . PHE A 1 225 ? -17.536 12.773 0.833 1.00 85.19 225 PHE A CA 1
ATOM 1913 C C . PHE A 1 225 ? -17.797 13.551 -0.470 1.00 85.19 225 PHE A C 1
ATOM 1915 O O . PHE A 1 225 ? -18.923 13.586 -0.969 1.00 85.19 225 PHE A O 1
ATOM 1922 N N . LYS A 1 226 ? -16.751 14.209 -0.993 1.00 72.56 226 LYS A N 1
ATOM 1923 C CA . LYS A 1 226 ? -16.739 14.949 -2.268 1.00 72.56 226 LYS A CA 1
ATOM 1924 C C . LYS A 1 226 ? -15.391 14.874 -2.972 1.00 72.56 226 LYS A C 1
ATOM 1926 O O . LYS A 1 226 ? -14.360 14.947 -2.270 1.00 72.56 226 LYS A O 1
#

Solvent-accessible surface area (backbone atoms only — not comparable to full-atom values): 12758 Å² total; per-residue (Å²): 131,60,48,78,43,66,40,87,41,71,68,61,32,39,47,50,56,42,47,27,50,69,46,73,57,96,93,41,68,48,38,76,70,45,68,70,90,52,43,84,59,30,47,93,47,53,73,68,57,24,38,70,64,41,49,69,56,50,55,49,49,36,60,76,63,42,43,70,61,46,46,53,52,48,41,50,57,44,66,78,37,44,69,61,52,52,51,47,51,24,65,65,67,75,40,76,75,90,60,62,58,33,39,36,35,48,21,92,45,95,65,64,60,71,36,73,94,73,32,33,38,38,36,45,68,89,54,52,69,34,50,42,50,47,52,50,53,48,53,51,50,52,42,48,38,55,73,76,47,34,69,72,52,54,78,75,48,54,73,68,50,46,52,48,51,57,58,23,57,47,50,59,52,62,64,81,41,58,91,78,26,87,51,72,66,78,72,57,79,69,35,48,60,39,23,53,53,42,44,52,44,33,74,77,62,74,38,62,68,60,31,50,60,49,46,64,59,46,49,74,36,65,85,39,49,101

Mean predicted aligned error: 3.11 Å

Radius of gyration: 18.29 Å; Cα contacts (8 Å, |Δi|>4): 289; chains: 1; bounding box: 46×34×50 Å

Foldseek 3Di:
DAEEAEDEDLLVQLVVQLCLLADDDPNDSSPVQPPPVLNVQRYPDDSVSSSVVCVVVVVVVCVVLVVVVLSVVLNVLCVVQVVVLQVLVCLLLVHHQPDRYAYEYEYCTPDWDADLVRNYTYAYSPDDSQVRSLRSSLVSQLSSCVRPPLVVLPVQDDPLLSVLLSQLLSQCVQPSCVVSHPDHDPTDPQQVQLNVQLVVVCVVPVHSNVSSVVSSVVCVDPSRPD

Sequence (226 aa):
MPTIEMKLDIKKDTWNWWHACNNSSHGVDWKQRIDEKHWPFIIGKTEAEAYAYLKPILEKLYEDFDIEKVVSSLQQGFDDSKDKLFQIMENLTGHKIYRDDFTCFITTIKRCPYSFDNGYVWLVVDDSLDRNLMTFIHELLHFQFFAYYGEKIWKQVTREQYEFIKEASTVILNGPFTEITNDKDFGYKIHENLREAMLINWQEHHDLQKMYDEAVELVKDDKYFK

Nearest PDB structures (foldseek):
  4z7i-assembly2_B  TM=3.817E-01  e=1.312E-01  Homo sapiens
  8p0i-assembly2_B  TM=3.725E-01  e=1.696E-01  Homo sapiens
  8cgw-assembly1_A  TM=3.510E-01  e=2.980E-01  Homo sapiens
  6u7e-assembly1_A  TM=4.538E-01  e=1.618E+00  Homo sapiens
  7vpq-assembly1_A  TM=4.507E-01  e=6.458E+00  Homo sapiens